Protein 5ORQ (pdb70)

Sequence (354 aa):
NSVTYNTLISGLGKAGRLEEALELFEEKEKGIVPDVVTYNTLISGLGKAGRLEEALELFEEKEKGIVPDVVTYTTLISGLGKAGRLEEALELFEEKEKGIVPNVVTYTTLISGLGKAGRLEEALELFEEKEKGIVPDVVTYTTLISGLGKAGRLEEALELFEEKEKGIVPDVVTYTTLISGLGKAGRLEEALELFEEKEKGIVPDVVTYNTLISGLGKAGRLEEALELFEEKEKGIVPDVVTYNTLISGLGKAGRLEEALELFEEKEKGIVPDVVTYTTLISGLGKAGRLEEALELFEEKEKGIVPNVVTYTTLISGLGKAGRLEEALELFEEKEKGIVPDVVTYTTLISGLGK

Radius of gyration: 23.01 Å; Cα contacts (8 Å, |Δi|>4): 438; chains: 1; bounding box: 57×59×46 Å

Nearest PDB structures (foldseek):
  8sxg-assembly1_C  TM=5.073E-01  e=3.065E-05  Pseudomonas aeruginosa
  8tau-assembly1_Y  TM=5.964E-01  e=3.243E-04  Homo sapiens
  8a61-assembly1_H  TM=4.899E-01  e=3.109E-04  Saccharomyces cerevisiae
  5khu-assembly1_F  TM=4.632E-01  e=5.933E-03  Homo sapiens
  6q6h-assembly1_P  TM=3.743E-01  e=1.437E-02  Homo sapiens

B-factor: mean 29.9, std 17.19, range [3.0, 141.44]

Secondary structure (DSSP, 8-state):
-HHHHHHHHHHHHHTT-HHHHHHHHH--TT-PPP-HHHHHHHHHHHHHTT-HHHHHHHHH--TTS----HHHHHHHHHHHHHTT-HHHHHHHHH--TT-PPP-HHHHHHHHHHHHHTT-HHHHHHHHH--TTSPPP-HHHHHHHHHHHHHTT-HHHHHHHHH--TTSPPP-HHHHHHHHHHHHHTT-HHHHHHHHH--TTSPPP-HHHHHHHHHHHHHTT-HHHHHHHHH--TTS----HHHHHHHHHHHHHTT-HHHHHHHHH--TTSPPP-HHHHHHHHHHHHHTT-HHHHHHHHH--TTSPPP-HHHHHHHHHHHHHTT-HHHHHHHHH--TT-PPP-HHHHHHHHHHHT-

Foldseek 3Di:
DQVVLQCVLLVCLVVLNLVVSVVSVVCVVVVRDHAQSNLLSNLLSCLVVLVLVVSVVSVVCVVVVHDHALSSLLSSLLSCLVVLNLVVSVVSVVCVVVVHDHALSSLLSSLLSCLVNLVLVVSVVSVVCVVVVHDHALSSLLSSLLSCLVVLNLVVSVVSVVCVVVVHDHALSSLLSSLLSCLVNVNNVVSVVSVVCVVVVHDHALSSLLSNLLSCLVNVNLVVSVVSVVPVVVVHDHALSSLLSNLLSCLVVLVLVVSVVSVVCVVVVHDHALSSLLSNLLSCLVNVNLVVSVVSVVCVVVVHDHALSSLLSNLLSCLVVLVLVVSVVSVVVVVVVHDHDVSSVVSNCVSVVD

Structure (mmCIF, N/CA/C/O backbone):
data_5ORQ
#
_entry.id   5ORQ
#
_cell.length_a   114.831
_cell.length_b   114.831
_cell.length_c   83.545
_cell.angle_alpha   90.000
_cell.angle_beta   90.000
_cell.angle_gamma   90.000
#
_symmetry.space_group_name_H-M   'P 41 21 2'
#
loop_
_entity.id
_entity.type
_entity.pdbx_description
1 polymer cPPR-Telo1
2 polymer "DNA (5'-D(P*TP*TP*AP*GP*GP*GP*TP*TP*AP*G)-3')"
3 water water
#
loop_
_atom_site.group_PDB
_atom_site.id
_atom_site.type_symbol
_atom_site.label_atom_id
_atom_site.label_alt_id
_atom_site.label_comp_id
_atom_site.label_asym_id
_atom_site.label_entity_id
_atom_site.label_seq_id
_atom_site.pdbx_PDB_ins_code
_atom_site.Cartn_x
_atom_site.Cartn_y
_atom_site.Cartn_z
_atom_site.occupancy
_atom_site.B_iso_or_equiv
_atom_site.auth_seq_id
_atom_site.auth_comp_id
_atom_site.auth_asym_id
_atom_site.auth_atom_id
_atom_site.pdbx_PDB_model_num
ATOM 1 N N . ASN A 1 1 ? 11.948 -3.990 44.385 1.00 73.13 4 ASN A N 1
ATOM 2 C CA . ASN A 1 1 ? 12.689 -2.781 44.039 1.00 72.19 4 ASN A CA 1
ATOM 3 C C . ASN A 1 1 ? 12.616 -2.412 42.549 1.00 73.40 4 ASN A C 1
ATOM 4 O O . ASN A 1 1 ? 12.634 -1.220 42.230 1.00 71.96 4 ASN A O 1
ATOM 9 N N . SER A 1 2 ? 12.548 -3.418 41.644 1.00 68.69 5 SER A N 1
ATOM 10 C CA . SER A 1 2 ? 12.474 -3.197 40.191 1.00 66.22 5 SER A CA 1
ATOM 11 C C . SER A 1 2 ? 11.280 -2.323 39.826 1.00 67.11 5 SER A C 1
ATOM 12 O O . SER A 1 2 ? 11.452 -1.330 39.122 1.00 64.89 5 SER A O 1
ATOM 15 N N . VAL A 1 3 ? 10.087 -2.664 40.359 1.00 63.12 6 VAL A N 1
ATOM 16 C CA . VAL A 1 3 ? 8.843 -1.927 40.113 1.00 61.15 6 VAL A CA 1
ATOM 17 C C . VAL A 1 3 ? 8.858 -0.534 40.742 1.00 61.49 6 VAL A C 1
ATOM 18 O O . VAL A 1 3 ? 8.438 0.411 40.070 1.00 59.79 6 VAL A O 1
ATOM 22 N N . THR A 1 4 ? 9.361 -0.390 41.995 1.00 56.20 7 THR A N 1
ATOM 23 C CA . THR A 1 4 ? 9.430 0.922 42.659 1.00 54.99 7 THR A CA 1
ATOM 24 C C . THR A 1 4 ? 10.338 1.898 41.881 1.00 52.56 7 THR A C 1
ATOM 25 O O . THR A 1 4 ? 9.897 3.006 41.578 1.00 50.17 7 THR A O 1
ATOM 29 N N . TYR A 1 5 ? 11.572 1.465 41.524 1.00 46.92 8 TYR A N 1
ATOM 30 C CA . TYR A 1 5 ? 12.560 2.244 40.757 1.00 44.38 8 TYR A CA 1
ATOM 31 C C . TYR A 1 5 ? 12.035 2.676 39.370 1.00 39.90 8 TYR A C 1
ATOM 32 O O . TYR A 1 5 ? 12.220 3.825 38.981 1.00 34.67 8 TYR A O 1
ATOM 41 N N . ASN A 1 6 ? 11.369 1.754 38.654 1.00 35.44 9 ASN A N 1
ATOM 42 C CA . ASN A 1 6 ? 10.789 1.998 37.338 1.00 33.16 9 ASN A CA 1
ATOM 43 C C . ASN A 1 6 ? 9.656 3.025 37.385 1.00 36.46 9 ASN A C 1
ATOM 44 O O . ASN A 1 6 ? 9.615 3.924 36.545 1.00 32.33 9 ASN A O 1
ATOM 49 N N . THR A 1 7 ? 8.772 2.926 38.402 1.00 36.52 10 THR A N 1
ATOM 50 C CA . THR A 1 7 ? 7.651 3.863 38.623 1.00 36.89 10 THR A CA 1
ATOM 51 C C . THR A 1 7 ? 8.202 5.273 38.907 1.00 38.24 10 THR A C 1
ATOM 52 O O . THR A 1 7 ? 7.626 6.252 38.434 1.00 35.85 10 THR A O 1
ATOM 56 N N . LEU A 1 8 ? 9.317 5.344 39.675 1.00 34.67 11 LEU A N 1
ATOM 57 C CA . LEU A 1 8 ? 10.017 6.563 40.085 1.00 35.16 11 LEU A CA 1
ATOM 58 C C . LEU A 1 8 ? 10.622 7.313 38.902 1.00 36.79 11 LEU A C 1
ATOM 59 O O . LEU A 1 8 ? 10.387 8.513 38.782 1.00 34.73 11 LEU A O 1
ATOM 64 N N . ILE A 1 9 ? 11.446 6.620 38.067 1.00 33.81 12 ILE A N 1
ATOM 65 C CA . ILE A 1 9 ? 12.081 7.189 36.868 1.00 32.76 12 ILE A CA 1
ATOM 66 C C . ILE A 1 9 ? 10.987 7.617 35.888 1.00 32.10 12 ILE A C 1
ATOM 67 O O . ILE A 1 9 ? 11.028 8.746 35.398 1.00 29.65 12 ILE A O 1
ATOM 72 N N . SER A 1 10 ? 9.974 6.743 35.662 1.00 30.36 13 SER A N 1
ATOM 73 C CA . SER A 1 10 ? 8.841 7.031 34.758 1.00 29.91 13 SER A CA 1
ATOM 74 C C . SER A 1 10 ? 8.033 8.220 35.269 1.00 34.34 13 SER A C 1
ATOM 75 O O . SER A 1 10 ? 7.521 8.995 34.468 1.00 33.22 13 SER A O 1
ATOM 78 N N . GLY A 1 11 ? 7.979 8.369 36.593 1.00 33.31 14 GLY A N 1
ATOM 79 C CA . GLY A 1 11 ? 7.322 9.473 37.279 1.00 33.45 14 GLY A CA 1
ATOM 80 C C . GLY A 1 11 ? 8.092 10.770 37.129 1.00 36.30 14 GLY A C 1
ATOM 81 O O . GLY A 1 11 ? 7.499 11.785 36.754 1.00 37.30 14 GLY A O 1
ATOM 82 N N . LEU A 1 12 ? 9.414 10.752 37.429 1.00 30.26 15 LEU A N 1
ATOM 83 C CA . LEU A 1 12 ? 10.328 11.896 37.287 1.00 29.53 15 LEU A CA 1
ATOM 84 C C . LEU A 1 12 ? 10.388 12.371 35.818 1.00 32.34 15 LEU A C 1
ATOM 85 O O . LEU A 1 12 ? 10.350 13.579 35.567 1.00 30.53 15 LEU A O 1
ATOM 90 N N . GLY A 1 13 ? 10.469 11.414 34.878 1.00 28.35 16 GLY A N 1
ATOM 91 C CA . GLY A 1 13 ? 10.475 11.693 33.440 1.00 27.15 16 GLY A CA 1
ATOM 92 C C . GLY A 1 13 ? 9.215 12.434 33.041 1.00 32.69 16 GLY A C 1
ATOM 93 O O . GLY A 1 13 ? 9.285 13.482 32.391 1.00 29.95 16 GLY A O 1
ATOM 94 N N . LYS A 1 14 ? 8.056 11.933 33.524 1.00 33.39 17 LYS A N 1
ATOM 95 C CA . LYS A 1 14 ? 6.733 12.537 33.313 1.00 34.65 17 LYS A CA 1
ATOM 96 C C . LYS A 1 14 ? 6.689 13.955 33.896 1.00 42.43 17 LYS A C 1
ATOM 97 O O . LYS A 1 14 ? 6.071 14.833 33.301 1.00 43.10 17 LYS A O 1
ATOM 103 N N . ALA A 1 15 ? 7.371 14.181 35.032 1.00 41.47 18 ALA A N 1
ATOM 104 C CA . ALA A 1 15 ? 7.451 15.481 35.706 1.00 42.66 18 ALA A CA 1
ATOM 105 C C . ALA A 1 15 ? 8.495 16.432 35.067 1.00 46.33 18 ALA A C 1
ATOM 106 O O . ALA A 1 15 ? 8.656 17.566 35.525 1.00 47.20 18 ALA A O 1
ATOM 108 N N . GLY A 1 16 ? 9.184 15.960 34.027 1.00 41.29 19 GLY A N 1
ATOM 109 C CA . GLY A 1 16 ? 10.186 16.730 33.293 1.00 40.11 19 GLY A CA 1
ATOM 110 C C . GLY A 1 16 ? 11.557 16.819 33.933 1.00 44.22 19 GLY A C 1
ATOM 111 O O . GLY A 1 16 ? 12.373 17.647 33.520 1.00 44.82 19 GLY A O 1
ATOM 112 N N . ARG A 1 17 ? 11.833 15.967 34.935 1.00 39.78 20 ARG A N 1
ATOM 113 C CA . ARG A 1 17 ? 13.123 15.960 35.620 1.00 40.24 20 ARG A CA 1
ATOM 114 C C . ARG A 1 17 ? 14.047 14.909 35.005 1.00 41.93 20 ARG A C 1
ATOM 115 O O . ARG A 1 17 ? 14.385 13.912 35.649 1.00 41.76 20 ARG A O 1
ATOM 123 N N . LEU A 1 18 ? 14.433 15.136 33.731 1.00 36.38 21 LEU A N 1
ATOM 124 C CA . LEU A 1 18 ? 15.267 14.226 32.944 1.00 34.62 21 LEU A CA 1
ATOM 125 C C . LEU A 1 18 ? 16.590 13.848 33.622 1.00 39.07 21 LEU A C 1
ATOM 126 O O . LEU A 1 18 ? 16.881 12.655 33.722 1.00 38.26 21 LEU A O 1
ATOM 131 N N . GLU A 1 19 ? 17.386 14.841 34.070 1.00 37.88 22 GLU A N 1
ATOM 132 C CA . GLU A 1 19 ? 18.677 14.574 34.737 1.00 38.98 22 GLU A CA 1
ATOM 133 C C . GLU A 1 19 ? 18.547 13.737 36.006 1.00 40.96 22 GLU A C 1
ATOM 134 O O . GLU A 1 19 ? 19.362 12.839 36.229 1.00 40.99 22 GLU A O 1
ATOM 140 N N . GLU A 1 20 ? 17.504 13.999 36.803 1.00 36.96 23 GLU A N 1
ATOM 141 C CA . GLU A 1 20 ? 17.208 13.259 38.039 1.00 38.18 23 GLU A CA 1
ATOM 142 C C . GLU A 1 20 ? 16.765 11.836 37.686 1.00 39.03 23 GLU A C 1
ATOM 143 O O . GLU A 1 20 ? 17.170 10.890 38.358 1.00 38.13 23 GLU A O 1
ATOM 149 N N . ALA A 1 21 ? 15.962 11.688 36.593 1.00 33.51 24 ALA A N 1
ATOM 150 C CA . ALA A 1 21 ? 15.503 10.385 36.102 1.00 31.59 24 ALA A CA 1
ATOM 151 C C . ALA A 1 21 ? 16.706 9.563 35.630 1.00 34.51 24 ALA A C 1
ATOM 152 O O . ALA A 1 21 ? 16.835 8.405 36.024 1.00 33.78 24 ALA A O 1
ATOM 154 N N . LEU A 1 22 ? 17.620 10.193 34.853 1.00 31.32 25 LEU A N 1
ATOM 155 C CA . LEU A 1 22 ? 18.854 9.593 34.328 1.00 32.81 25 LEU A CA 1
ATOM 156 C C . LEU A 1 22 ? 19.739 9.102 35.488 1.00 41.93 25 LEU A C 1
ATOM 157 O O . LEU A 1 22 ? 20.305 8.003 35.414 1.00 42.37 25 LEU A O 1
ATOM 162 N N . GLU A 1 23 ? 19.807 9.903 36.581 1.00 41.13 26 GLU A N 1
ATOM 163 C CA . GLU A 1 23 ? 20.579 9.593 37.787 1.00 43.61 26 GLU A CA 1
ATOM 164 C C . GLU A 1 23 ? 20.075 8.307 38.442 1.00 47.40 26 GLU A C 1
ATOM 165 O O . GLU A 1 23 ? 20.870 7.387 38.631 1.00 47.75 26 GLU A O 1
ATOM 171 N N . LEU A 1 24 ? 18.749 8.213 38.720 1.00 43.52 27 LEU A N 1
ATOM 172 C CA . LEU A 1 24 ? 18.148 7.013 39.316 1.00 44.45 27 LEU A CA 1
ATOM 173 C C . LEU A 1 24 ? 18.257 5.795 38.405 1.00 46.36 27 LEU A C 1
ATOM 174 O O . LEU A 1 24 ? 18.369 4.669 38.902 1.00 46.75 27 LEU A O 1
ATOM 179 N N . PHE A 1 25 ? 18.247 6.029 37.072 1.00 39.95 28 PHE A N 1
ATOM 180 C CA . PHE A 1 25 ? 18.416 4.998 36.048 1.00 38.56 28 PHE A CA 1
ATOM 181 C C . PHE A 1 25 ? 19.831 4.395 36.144 1.00 45.03 28 PHE A C 1
ATOM 182 O O . PHE A 1 25 ? 19.979 3.170 36.151 1.00 44.20 28 PHE A O 1
ATOM 190 N N . GLU A 1 26 ? 20.861 5.260 36.244 1.00 44.38 29 GLU A N 1
ATOM 191 C CA . GLU A 1 26 ? 22.254 4.829 36.408 1.00 46.56 29 GLU A CA 1
ATOM 192 C C . GLU A 1 26 ? 22.418 4.082 37.754 1.00 50.71 29 GLU A C 1
ATOM 193 O O . GLU A 1 26 ? 23.004 3.003 37.778 1.00 51.42 29 GLU A O 1
ATOM 199 N N . GLU A 1 27 ? 21.813 4.629 38.833 1.00 46.45 30 GLU A N 1
ATOM 200 C CA . GLU A 1 27 ? 21.779 4.089 40.198 1.00 47.78 30 GLU A CA 1
ATOM 201 C C . GLU A 1 27 ? 21.141 2.683 40.217 1.00 49.51 30 GLU A C 1
ATOM 202 O O . GLU A 1 27 ? 21.645 1.801 40.911 1.00 49.38 30 GLU A O 1
ATOM 216 N N . LYS A 1 29 ? 20.975 0.594 37.581 1.00 42.44 32 LYS A N 1
ATOM 217 C CA . LYS A 1 29 ? 21.896 -0.236 36.799 1.00 42.98 32 LYS A CA 1
ATOM 218 C C . LYS A 1 29 ? 23.180 -0.536 37.603 1.00 52.57 32 LYS A C 1
ATOM 219 O O . LYS A 1 29 ? 23.796 -1.576 37.360 1.00 53.31 32 LYS A O 1
ATOM 225 N N . GLU A 1 30 ? 23.581 0.360 38.553 1.00 52.54 33 GLU A N 1
ATOM 226 C CA . GLU A 1 30 ? 24.759 0.124 39.422 1.00 55.85 33 GLU A CA 1
ATOM 227 C C . GLU A 1 30 ? 24.435 -1.040 40.364 1.00 63.09 33 GLU A C 1
ATOM 228 O O . GLU A 1 30 ? 25.282 -1.906 40.583 1.00 65.78 33 GLU A O 1
ATOM 234 N N . LYS A 1 31 ? 23.189 -1.061 40.896 1.00 59.08 34 LYS A N 1
ATOM 235 C CA . LYS A 1 31 ? 22.678 -2.068 41.834 1.00 60.49 34 LYS A CA 1
ATOM 236 C C . LYS A 1 31 ? 22.204 -3.364 41.154 1.00 63.91 34 LYS A C 1
ATOM 237 O O . LYS A 1 31 ? 21.624 -4.229 41.813 1.00 63.79 34 LYS A O 1
ATOM 243 N N . GLY A 1 32 ? 22.457 -3.474 39.848 1.00 60.28 35 GLY A N 1
ATOM 244 C CA . GLY A 1 32 ? 22.124 -4.633 39.025 1.00 59.68 35 GLY A CA 1
ATOM 245 C C . GLY A 1 32 ? 20.654 -4.922 38.781 1.00 62.66 35 GLY A C 1
ATOM 246 O O . GLY A 1 32 ? 20.325 -6.028 38.339 1.00 62.31 35 GLY A O 1
ATOM 247 N N . ILE A 1 33 ? 19.754 -3.950 39.050 1.00 57.94 36 ILE A N 1
ATOM 248 C CA . ILE A 1 33 ? 18.327 -4.175 38.820 1.00 56.16 36 ILE A CA 1
ATOM 249 C C . ILE A 1 33 ? 17.973 -3.717 37.386 1.00 53.68 36 ILE A C 1
ATOM 250 O O . ILE A 1 33 ? 18.466 -2.687 36.916 1.00 51.38 36 ILE A O 1
ATOM 255 N N . VAL A 1 34 ? 17.194 -4.551 36.675 1.00 47.57 37 VAL A N 1
ATOM 256 C CA . VAL A 1 34 ? 16.876 -4.368 35.264 1.00 44.98 37 VAL A CA 1
ATOM 257 C C . VAL A 1 34 ? 15.730 -3.329 35.001 1.00 42.71 37 VAL A C 1
ATOM 258 O O . VAL A 1 34 ? 14.608 -3.472 35.509 1.00 41.36 37 VAL A O 1
ATOM 262 N N . PRO A 1 35 ? 16.027 -2.287 34.180 1.00 35.35 38 PRO A N 1
ATOM 263 C CA . PRO A 1 35 ? 14.983 -1.308 33.819 1.00 32.48 38 PRO A CA 1
ATOM 264 C C . PRO A 1 35 ? 13.975 -1.923 32.849 1.00 32.79 38 PRO A C 1
ATOM 265 O O . PRO A 1 35 ? 14.345 -2.815 32.081 1.00 32.54 38 PRO A O 1
ATOM 269 N N . ASP A 1 36 ? 12.703 -1.479 32.895 1.00 25.86 39 ASP A N 1
ATOM 270 C CA . ASP A 1 36 ? 11.689 -2.010 31.978 1.00 23.98 39 ASP A CA 1
ATOM 271 C C . ASP A 1 36 ? 11.564 -1.134 30.707 1.00 23.31 39 ASP A C 1
ATOM 272 O O . ASP A 1 36 ? 12.231 -0.105 30.614 1.00 21.64 39 ASP A O 1
ATOM 277 N N . VAL A 1 37 ? 10.759 -1.559 29.721 1.00 19.47 40 VAL A N 1
ATOM 278 C CA . VAL A 1 37 ? 10.592 -0.848 28.439 1.00 18.46 40 VAL A CA 1
ATOM 279 C C . VAL A 1 37 ? 9.995 0.567 28.630 1.00 16.85 40 VAL A C 1
ATOM 280 O O . VAL A 1 37 ? 10.425 1.497 27.946 1.00 14.71 40 VAL A O 1
ATOM 284 N N . VAL A 1 38 ? 9.053 0.730 29.577 1.00 13.40 41 VAL A N 1
ATOM 285 C CA . VAL A 1 38 ? 8.417 2.017 29.879 1.00 13.01 41 VAL A CA 1
ATOM 286 C C . VAL A 1 38 ? 9.517 2.988 30.343 1.00 15.13 41 VAL A C 1
ATOM 287 O O . VAL A 1 38 ? 9.578 4.095 29.826 1.00 14.09 41 VAL A O 1
ATOM 291 N N . THR A 1 39 ? 10.423 2.535 31.237 1.00 14.49 42 THR A N 1
ATOM 292 C CA . THR A 1 39 ? 11.578 3.335 31.699 1.00 15.35 42 THR A CA 1
ATOM 293 C C . THR A 1 39 ? 12.453 3.755 30.501 1.00 15.89 42 THR A C 1
ATOM 294 O O . THR A 1 39 ? 12.735 4.942 30.347 1.00 14.71 42 THR A O 1
ATOM 298 N N . TYR A 1 40 ? 12.895 2.782 29.673 1.00 14.05 43 TYR A N 1
ATOM 299 C CA . TYR A 1 40 ? 13.700 3.080 28.476 1.00 13.95 43 TYR A CA 1
ATOM 300 C C . TYR A 1 40 ? 12.980 4.058 27.532 1.00 14.58 43 TYR A C 1
ATOM 301 O O . TYR A 1 40 ? 13.584 5.047 27.128 1.00 13.15 43 TYR A O 1
ATOM 310 N N . ASN A 1 41 ? 11.671 3.837 27.259 1.00 11.48 44 ASN A N 1
ATOM 311 C CA . ASN A 1 41 ? 10.906 4.724 26.370 1.00 10.59 44 ASN A CA 1
ATOM 312 C C . ASN A 1 41 ? 10.810 6.143 26.925 1.00 12.80 44 ASN A C 1
ATOM 313 O O . ASN A 1 41 ? 10.892 7.088 26.150 1.00 11.58 44 ASN A O 1
ATOM 318 N N . THR A 1 42 ? 10.623 6.275 28.254 1.00 11.62 45 THR A N 1
ATOM 319 C CA . THR A 1 42 ? 10.497 7.572 28.925 1.00 11.51 45 THR A CA 1
ATOM 320 C C . THR A 1 42 ? 11.803 8.370 28.776 1.00 12.74 45 THR A C 1
ATOM 321 O O . THR A 1 42 ? 11.760 9.541 28.419 1.00 11.38 45 THR A O 1
ATOM 325 N N . LEU A 1 43 ? 12.941 7.719 29.023 1.00 12.45 46 LEU A N 1
ATOM 326 C CA . LEU A 1 43 ? 14.270 8.325 28.934 1.00 13.32 46 LEU A CA 1
ATOM 327 C C . LEU A 1 43 ? 14.628 8.666 27.505 1.00 15.32 46 LEU A C 1
ATOM 328 O O . LEU A 1 43 ? 15.131 9.760 27.243 1.00 14.85 46 LEU A O 1
ATOM 333 N N . ILE A 1 44 ? 14.340 7.742 26.577 1.00 13.37 47 ILE A N 1
ATOM 334 C CA . ILE A 1 44 ? 14.565 7.969 25.146 1.00 12.93 47 ILE A CA 1
ATOM 335 C C . ILE A 1 44 ? 13.774 9.188 24.667 1.00 14.98 47 ILE A C 1
ATOM 336 O O . ILE A 1 44 ? 14.338 10.038 23.960 1.00 15.69 47 ILE A O 1
ATOM 341 N N . SER A 1 45 ? 12.504 9.320 25.111 1.00 11.21 48 SER A N 1
ATOM 342 C CA . SER A 1 45 ? 11.696 10.486 24.753 1.00 10.62 48 SER A CA 1
ATOM 343 C C . SER A 1 45 ? 12.301 11.777 25.322 1.00 15.91 48 SER A C 1
ATOM 344 O O . SER A 1 45 ? 12.453 12.743 24.582 1.00 13.64 48 SER A O 1
ATOM 347 N N . GLY A 1 46 ? 12.629 11.776 26.622 1.00 15.73 49 GLY A N 1
ATOM 348 C CA . GLY A 1 46 ? 13.222 12.925 27.297 1.00 16.54 49 GLY A CA 1
ATOM 349 C C . GLY A 1 46 ? 14.483 13.414 26.614 1.00 21.65 49 GLY A C 1
ATOM 350 O O . GLY A 1 46 ? 14.601 14.601 26.321 1.00 21.29 49 GLY A O 1
ATOM 351 N N . LEU A 1 47 ? 15.403 12.489 26.295 1.00 20.12 50 LEU A N 1
ATOM 352 C CA . LEU A 1 47 ? 16.649 12.770 25.579 1.00 21.23 50 LEU A CA 1
ATOM 353 C C . LEU A 1 47 ? 16.399 13.355 24.183 1.00 28.74 50 LEU A C 1
ATOM 354 O O . LEU A 1 47 ? 17.025 14.347 23.830 1.00 29.63 50 LEU A O 1
ATOM 359 N N . GLY A 1 48 ? 15.477 12.755 23.427 1.00 26.38 51 GLY A N 1
ATOM 360 C CA . GLY A 1 48 ? 15.080 13.218 22.099 1.00 26.76 51 GLY A CA 1
ATOM 361 C C . GLY A 1 48 ? 14.540 14.634 22.126 1.00 33.59 51 GLY A C 1
ATOM 362 O O . GLY A 1 48 ? 14.962 15.475 21.326 1.00 35.00 51 GLY A O 1
ATOM 363 N N . LYS A 1 49 ? 13.632 14.915 23.079 1.00 30.08 52 LYS A N 1
ATOM 364 C CA . LYS A 1 49 ? 13.010 16.232 23.271 1.00 30.85 52 LYS A CA 1
ATOM 365 C C . LYS A 1 49 ? 14.016 17.304 23.732 1.00 39.87 52 LYS A C 1
ATOM 366 O O . LYS A 1 49 ? 13.765 18.496 23.538 1.00 40.71 52 LYS A O 1
ATOM 372 N N . ALA A 1 50 ? 15.138 16.874 24.350 1.00 37.84 53 ALA A N 1
ATOM 373 C CA . ALA A 1 50 ? 16.224 17.740 24.815 1.00 39.16 53 ALA A CA 1
ATOM 374 C C . ALA A 1 50 ? 17.292 17.935 23.707 1.00 45.85 53 ALA A C 1
ATOM 375 O O . ALA A 1 50 ? 18.279 18.645 23.913 1.00 47.94 53 ALA A O 1
ATOM 377 N N . GLY A 1 51 ? 17.071 17.300 22.556 1.00 41.93 54 GLY A N 1
ATOM 378 C CA . GLY A 1 51 ? 17.963 17.336 21.400 1.00 41.73 54 GLY A CA 1
ATOM 379 C C . GLY A 1 51 ? 19.100 16.332 21.469 1.00 43.71 54 GLY A C 1
ATOM 380 O O . GLY A 1 51 ? 19.841 16.160 20.490 1.00 42.96 54 GLY A O 1
ATOM 381 N N . ARG A 1 52 ? 19.223 15.640 22.625 1.00 37.11 55 ARG A N 1
ATOM 382 C CA . ARG A 1 52 ? 20.260 14.643 22.911 1.00 36.24 55 ARG A CA 1
ATOM 383 C C . ARG A 1 52 ? 19.927 13.311 22.238 1.00 36.01 55 ARG A C 1
ATOM 384 O O . ARG A 1 52 ? 19.714 12.297 22.905 1.00 35.00 55 ARG A O 1
ATOM 392 N N . LEU A 1 53 ? 19.894 13.334 20.898 1.00 30.41 56 LEU A N 1
ATOM 393 C CA . LEU A 1 53 ? 19.538 12.215 20.040 1.00 28.75 56 LEU A CA 1
ATOM 394 C C . LEU A 1 53 ? 20.586 11.121 20.018 1.00 31.50 56 LEU A C 1
ATOM 395 O O . LEU A 1 53 ? 20.220 9.947 19.956 1.00 30.21 56 LEU A O 1
ATOM 400 N N . GLU A 1 54 ? 21.891 11.477 20.082 1.00 28.06 57 GLU A N 1
ATOM 401 C CA . GLU A 1 54 ? 22.927 10.441 20.096 1.00 28.34 57 GLU A CA 1
ATOM 402 C C . GLU A 1 54 ? 22.841 9.598 21.375 1.00 26.92 57 GLU A C 1
ATOM 403 O O . GLU A 1 54 ? 22.983 8.386 21.309 1.00 25.95 57 GLU A O 1
ATOM 409 N N . GLU A 1 55 ? 22.515 10.239 22.509 1.00 23.35 58 GLU A N 1
ATOM 410 C CA . GLU A 1 55 ? 22.304 9.576 23.800 1.00 24.38 58 GLU A CA 1
ATOM 411 C C . GLU A 1 55 ? 21.036 8.688 23.744 1.00 26.18 58 GLU A C 1
ATOM 412 O O . GLU A 1 55 ? 21.076 7.552 24.220 1.00 25.83 58 GLU A O 1
ATOM 418 N N . ALA A 1 56 ? 19.951 9.183 23.093 1.00 21.03 59 ALA A N 1
ATOM 419 C CA . ALA A 1 56 ? 18.697 8.432 22.888 1.00 20.10 59 ALA A CA 1
ATOM 420 C C . ALA A 1 56 ? 18.978 7.143 22.115 1.00 24.47 59 ALA A C 1
ATOM 421 O O . ALA A 1 56 ? 18.588 6.065 22.570 1.00 23.72 59 ALA A O 1
ATOM 423 N N . LEU A 1 57 ? 19.725 7.249 20.989 1.00 22.34 60 LEU A N 1
ATOM 424 C CA . LEU A 1 57 ? 20.132 6.130 20.139 1.00 23.04 60 LEU A CA 1
ATOM 425 C C . LEU A 1 57 ? 21.065 5.162 20.886 1.00 28.28 60 LEU A C 1
ATOM 426 O O . LEU A 1 57 ? 21.014 3.965 20.623 1.00 28.97 60 LEU A O 1
ATOM 431 N N . GLU A 1 58 ? 21.890 5.674 21.826 1.00 25.27 61 GLU A N 1
ATOM 432 C CA . GLU A 1 58 ? 22.778 4.844 22.656 1.00 26.69 61 GLU A CA 1
ATOM 433 C C . GLU A 1 58 ? 21.924 3.977 23.600 1.00 28.28 61 GLU A C 1
ATOM 434 O O . GLU A 1 58 ? 22.153 2.769 23.681 1.00 27.99 61 GLU A O 1
ATOM 440 N N . LEU A 1 59 ? 20.897 4.583 24.251 1.00 22.23 62 LEU A N 1
ATOM 441 C CA . LEU A 1 59 ? 19.954 3.849 25.115 1.00 22.44 62 LEU A CA 1
ATOM 442 C C . LEU A 1 59 ? 19.165 2.798 24.327 1.00 24.75 62 LEU A C 1
ATOM 443 O O . LEU A 1 59 ? 18.897 1.723 24.857 1.00 23.81 62 LEU A O 1
ATOM 448 N N . PHE A 1 60 ? 18.790 3.118 23.066 1.00 19.94 63 PHE A N 1
ATOM 449 C CA . PHE A 1 60 ? 18.075 2.199 22.171 1.00 18.65 63 PHE A CA 1
ATOM 450 C C . PHE A 1 60 ? 18.965 0.985 21.923 1.00 25.35 63 PHE A C 1
ATOM 451 O O . PHE A 1 60 ? 18.492 -0.144 22.003 1.00 25.31 63 PHE A O 1
ATOM 459 N N . GLU A 1 61 ? 20.267 1.219 21.674 1.00 23.32 64 GLU A N 1
ATOM 460 C CA . GLU A 1 61 ? 21.222 0.124 21.487 1.00 25.33 64 GLU A CA 1
ATOM 461 C C . GLU A 1 61 ? 21.362 -0.703 22.783 1.00 29.70 64 GLU A C 1
ATOM 462 O O . GLU A 1 61 ? 21.298 -1.936 22.730 1.00 30.36 64 GLU A O 1
ATOM 468 N N . GLU A 1 62 ? 21.488 -0.011 23.937 1.00 24.92 65 GLU A N 1
ATOM 469 C CA . GLU A 1 62 ? 21.625 -0.606 25.270 1.00 25.88 65 GLU A CA 1
ATOM 470 C C . GLU A 1 62 ? 20.462 -1.561 25.627 1.00 27.69 65 GLU A C 1
ATOM 471 O O . GLU A 1 62 ? 20.708 -2.675 26.089 1.00 27.14 65 GLU A O 1
ATOM 485 N N . LYS A 1 64 ? 18.453 -3.158 23.548 1.00 24.43 67 LYS A N 1
ATOM 486 C CA . LYS A 1 64 ? 18.510 -4.304 22.627 1.00 26.35 67 LYS A CA 1
ATOM 487 C C . LYS A 1 64 ? 19.552 -5.319 23.149 1.00 33.68 67 LYS A C 1
ATOM 488 O O . LYS A 1 64 ? 19.265 -6.519 23.216 1.00 33.12 67 LYS A O 1
ATOM 494 N N . GLU A 1 65 ? 20.722 -4.806 23.584 1.00 32.36 68 GLU A N 1
ATOM 495 C CA . GLU A 1 65 ? 21.832 -5.599 24.135 1.00 34.42 68 GLU A CA 1
ATOM 496 C C . GLU A 1 65 ? 21.412 -6.317 25.420 1.00 39.95 68 GLU A C 1
ATOM 497 O O . GLU A 1 65 ? 21.770 -7.480 25.602 1.00 41.56 68 GLU A O 1
ATOM 503 N N . LYS A 1 66 ? 20.606 -5.640 26.278 1.00 35.13 69 LYS A N 1
ATOM 504 C CA . LYS A 1 66 ? 20.115 -6.170 27.556 1.00 34.91 69 LYS A CA 1
ATOM 505 C C . LYS A 1 66 ? 18.898 -7.098 27.420 1.00 37.94 69 LYS A C 1
ATOM 506 O O . LYS A 1 66 ? 18.382 -7.585 28.428 1.00 38.65 69 LYS A O 1
ATOM 512 N N . GLY A 1 67 ? 18.472 -7.359 26.188 1.00 33.45 70 GLY A N 1
ATOM 513 C CA . GLY A 1 67 ? 17.336 -8.231 25.912 1.00 32.43 70 GLY A CA 1
ATOM 514 C C . GLY A 1 67 ? 15.965 -7.612 26.120 1.00 33.78 70 GLY A C 1
ATOM 515 O O . GLY A 1 67 ? 14.975 -8.341 26.136 1.00 33.15 70 GLY A O 1
ATOM 516 N N . ILE A 1 68 ? 15.891 -6.268 26.281 1.00 28.77 71 ILE A N 1
ATOM 517 C CA . ILE A 1 68 ? 14.630 -5.514 26.428 1.00 26.95 71 ILE A CA 1
ATOM 518 C C . ILE A 1 68 ? 14.184 -5.159 24.995 1.00 26.62 71 ILE A C 1
ATOM 519 O O . ILE A 1 68 ? 14.884 -4.435 24.291 1.00 27.33 71 ILE A O 1
ATOM 524 N N . VAL A 1 69 ? 13.063 -5.733 24.551 1.00 18.32 72 VAL A N 1
ATOM 525 C CA . VAL A 1 69 ? 12.583 -5.610 23.185 1.00 16.17 72 VAL A CA 1
ATOM 526 C C . VAL A 1 69 ? 11.852 -4.268 22.920 1.00 18.40 72 VAL A C 1
ATOM 527 O O . VAL A 1 69 ? 10.799 -4.027 23.507 1.00 15.74 72 VAL A O 1
ATOM 531 N N . PRO A 1 70 ? 12.383 -3.426 22.001 1.00 16.63 73 PRO A N 1
ATOM 532 C CA . PRO A 1 70 ? 11.671 -2.187 21.629 1.00 14.68 73 PRO A CA 1
ATOM 533 C C . PRO A 1 70 ? 10.270 -2.478 21.098 1.00 16.18 73 PRO A C 1
ATOM 534 O O . PRO A 1 70 ? 10.011 -3.524 20.466 1.00 14.88 73 PRO A O 1
ATOM 538 N N . ASP A 1 71 ? 9.351 -1.571 21.399 1.00 10.88 74 ASP A N 1
ATOM 539 C CA . ASP A 1 71 ? 7.971 -1.715 20.939 1.00 9.21 74 ASP A CA 1
ATOM 540 C C . ASP A 1 71 ? 7.606 -0.550 20.023 1.00 9.68 74 ASP A C 1
ATOM 541 O O . ASP A 1 71 ? 8.473 0.263 19.712 1.00 8.76 74 ASP A O 1
ATOM 546 N N . VAL A 1 72 ? 6.328 -0.456 19.603 1.00 7.18 75 VAL A N 1
ATOM 547 C CA . VAL A 1 72 ? 5.845 0.619 18.719 1.00 6.17 75 VAL A CA 1
ATOM 548 C C . VAL A 1 72 ? 6.186 2.000 19.322 1.00 6.31 75 VAL A C 1
ATOM 549 O O . VAL A 1 72 ? 6.584 2.896 18.590 1.00 5.79 75 VAL A O 1
ATOM 553 N N . VAL A 1 73 ? 6.079 2.143 20.654 1.00 5.01 76 VAL A N 1
ATOM 554 C CA . VAL A 1 73 ? 6.381 3.398 21.353 1.00 5.06 76 VAL A CA 1
ATOM 555 C C . VAL A 1 73 ? 7.862 3.744 21.228 1.00 7.33 76 VAL A C 1
ATOM 556 O O . VAL A 1 73 ? 8.186 4.893 20.897 1.00 7.08 76 VAL A O 1
ATOM 560 N N . THR A 1 74 ? 8.761 2.768 21.466 1.00 5.22 77 THR A N 1
ATOM 561 C CA . THR A 1 74 ? 10.197 3.007 21.305 1.00 5.14 77 THR A CA 1
ATOM 562 C C . THR A 1 74 ? 10.535 3.530 19.914 1.00 7.08 77 THR A C 1
ATOM 563 O O . THR A 1 74 ? 11.210 4.552 19.791 1.00 6.74 77 THR A O 1
ATOM 567 N N . TYR A 1 75 ? 10.091 2.817 18.866 1.00 6.05 78 TYR A N 1
ATOM 568 C CA . TYR A 1 75 ? 10.397 3.227 17.493 1.00 6.27 78 TYR A CA 1
ATOM 569 C C . TYR A 1 75 ? 9.786 4.543 17.116 1.00 6.82 78 TYR A C 1
ATOM 570 O O . TYR A 1 75 ? 10.469 5.362 16.507 1.00 6.60 78 TYR A O 1
ATOM 579 N N . THR A 1 76 ? 8.521 4.774 17.507 1.00 4.73 79 THR A N 1
ATOM 580 C CA . THR A 1 76 ? 7.838 6.032 17.167 1.00 4.69 79 THR A CA 1
ATOM 581 C C . THR A 1 76 ? 8.560 7.227 17.802 1.00 5.65 79 THR A C 1
ATOM 582 O O . THR A 1 76 ? 8.716 8.274 17.176 1.00 4.18 79 THR A O 1
ATOM 586 N N . THR A 1 77 ? 9.009 7.064 19.046 1.00 4.85 80 THR A N 1
ATOM 587 C CA . THR A 1 77 ? 9.724 8.156 19.739 1.00 4.66 80 THR A CA 1
ATOM 588 C C . THR A 1 77 ? 11.021 8.531 19.013 1.00 5.78 80 THR A C 1
ATOM 589 O O . THR A 1 77 ? 11.316 9.721 18.833 1.00 5.59 80 THR A O 1
ATOM 593 N N . LEU A 1 78 ? 11.801 7.516 18.633 1.00 5.21 81 LEU A N 1
ATOM 594 C CA . LEU A 1 78 ? 13.066 7.741 17.918 1.00 6.41 81 LEU A CA 1
ATOM 595 C C . LEU A 1 78 ? 12.841 8.315 16.519 1.00 8.88 81 LEU A C 1
ATOM 596 O O . LEU A 1 78 ? 13.575 9.201 16.100 1.00 8.50 81 LEU A O 1
ATOM 601 N N . ILE A 1 79 ? 11.812 7.818 15.809 1.00 6.50 82 ILE A N 1
ATOM 602 C CA . ILE A 1 79 ? 11.457 8.308 14.482 1.00 5.64 82 ILE A CA 1
ATOM 603 C C . ILE A 1 79 ? 11.086 9.789 14.595 1.00 7.92 82 ILE A C 1
ATOM 604 O O . ILE A 1 79 ? 11.521 10.588 13.758 1.00 7.86 82 ILE A O 1
ATOM 609 N N . SER A 1 80 ? 10.351 10.161 15.665 1.00 5.53 83 SER A N 1
ATOM 610 C CA . SER A 1 80 ? 9.996 11.554 15.942 1.00 5.85 83 SER A CA 1
ATOM 611 C C . SER A 1 80 ? 11.251 12.438 16.138 1.00 10.27 83 SER A C 1
ATOM 612 O O . SER A 1 80 ? 11.349 13.484 15.494 1.00 9.43 83 SER A O 1
ATOM 615 N N . GLY A 1 81 ? 12.152 12.022 17.037 1.00 9.71 84 GLY A N 1
ATOM 616 C CA . GLY A 1 81 ? 13.399 12.731 17.335 1.00 10.35 84 GLY A CA 1
ATOM 617 C C . GLY A 1 81 ? 14.295 12.885 16.108 1.00 14.77 84 GLY A C 1
ATOM 618 O O . GLY A 1 81 ? 14.784 13.982 15.827 1.00 14.69 84 GLY A O 1
ATOM 619 N N . LEU A 1 82 ? 14.496 11.800 15.354 1.00 12.31 85 LEU A N 1
ATOM 620 C CA . LEU A 1 82 ? 15.289 11.842 14.108 1.00 12.29 85 LEU A CA 1
ATOM 621 C C . LEU A 1 82 ? 14.672 12.791 13.063 1.00 16.85 85 LEU A C 1
ATOM 622 O O . LEU A 1 82 ? 15.384 13.605 12.471 1.00 15.98 85 LEU A O 1
ATOM 627 N N . GLY A 1 83 ? 13.356 12.718 12.899 1.00 14.36 86 GLY A N 1
ATOM 628 C CA . GLY A 1 83 ? 12.630 13.577 11.972 1.00 15.65 86 GLY A CA 1
ATOM 629 C C . GLY A 1 83 ? 12.742 15.058 12.295 1.00 19.97 86 GLY A C 1
ATOM 630 O O . GLY A 1 83 ? 12.938 15.879 11.396 1.00 17.42 86 GLY A O 1
ATOM 631 N N . LYS A 1 84 ? 12.657 15.404 13.591 1.00 17.22 87 LYS A N 1
ATOM 632 C CA . LYS A 1 84 ? 12.749 16.786 14.076 1.00 17.93 87 LYS A CA 1
ATOM 633 C C . LYS A 1 84 ? 14.138 17.375 13.881 1.00 22.38 87 LYS A C 1
ATOM 634 O O . LYS A 1 84 ? 14.274 18.595 13.796 1.00 24.56 87 LYS A O 1
ATOM 640 N N . ALA A 1 85 ? 15.154 16.515 13.833 1.00 17.63 88 ALA A N 1
ATOM 641 C CA . ALA A 1 85 ? 16.547 16.868 13.622 1.00 19.58 88 ALA A CA 1
ATOM 642 C C . ALA A 1 85 ? 16.940 16.820 12.112 1.00 26.61 88 ALA A C 1
ATOM 643 O O . ALA A 1 85 ? 18.126 16.817 11.797 1.00 29.12 88 ALA A O 1
ATOM 645 N N . GLY A 1 86 ? 15.947 16.739 11.219 1.00 23.28 89 GLY A N 1
ATOM 646 C CA . GLY A 1 86 ? 16.136 16.660 9.771 1.00 23.18 89 GLY A CA 1
ATOM 647 C C . GLY A 1 86 ? 16.823 15.395 9.286 1.00 25.41 89 GLY A C 1
ATOM 648 O O . GLY A 1 86 ? 17.279 15.339 8.138 1.00 26.45 89 GLY A O 1
ATOM 649 N N . ARG A 1 87 ? 16.885 14.357 10.144 1.00 17.00 90 ARG A N 1
ATOM 650 C CA . ARG A 1 87 ? 17.513 13.078 9.823 1.00 15.97 90 ARG A CA 1
ATOM 651 C C . ARG A 1 87 ? 16.449 12.089 9.300 1.00 17.94 90 ARG A C 1
ATOM 652 O O . ARG A 1 87 ? 16.251 10.992 9.844 1.00 13.37 90 ARG A O 1
ATOM 660 N N . LEU A 1 88 ? 15.792 12.492 8.194 1.00 17.00 91 LEU A N 1
ATOM 661 C CA . LEU A 1 88 ? 14.722 11.720 7.555 1.00 17.49 91 LEU A CA 1
ATOM 662 C C . LEU A 1 88 ? 15.104 10.353 7.100 1.00 16.27 91 LEU A C 1
ATOM 663 O O . LEU A 1 88 ? 14.316 9.437 7.296 1.00 15.24 91 LEU A O 1
ATOM 668 N N . GLU A 1 89 ? 16.271 10.187 6.448 1.00 12.65 92 GLU A N 1
ATOM 669 C CA . GLU A 1 89 ? 16.682 8.874 5.957 1.00 12.57 92 GLU A CA 1
ATOM 670 C C . GLU A 1 89 ? 16.813 7.878 7.102 1.00 14.75 92 GLU A C 1
ATOM 671 O O . GLU A 1 89 ? 16.351 6.738 6.982 1.00 14.49 92 GLU A O 1
ATOM 677 N N . GLU A 1 90 ? 17.427 8.306 8.231 1.00 11.96 93 GLU A N 1
ATOM 678 C CA . GLU A 1 90 ? 17.560 7.442 9.416 1.00 11.12 93 GLU A CA 1
ATOM 679 C C . GLU A 1 90 ? 16.198 7.163 10.037 1.00 9.43 93 GLU A C 1
ATOM 680 O O . GLU A 1 90 ? 15.961 6.035 10.432 1.00 9.36 93 GLU A O 1
ATOM 686 N N . ALA A 1 91 ? 15.291 8.152 10.070 1.00 8.08 94 ALA A N 1
ATOM 687 C CA . ALA A 1 91 ? 13.932 7.937 10.619 1.00 7.98 94 ALA A CA 1
ATOM 688 C C . ALA A 1 91 ? 13.231 6.855 9.778 1.00 11.50 94 ALA A C 1
ATOM 689 O O . ALA A 1 91 ? 12.695 5.888 10.332 1.00 10.41 94 ALA A O 1
ATOM 691 N N . LEU A 1 92 ? 13.316 6.963 8.427 1.00 9.50 95 LEU A N 1
ATOM 692 C CA . LEU A 1 92 ? 12.734 5.959 7.527 1.00 10.00 95 LEU A CA 1
ATOM 693 C C . LEU A 1 92 ? 13.400 4.583 7.646 1.00 13.38 95 LEU A C 1
ATOM 694 O O . LEU A 1 92 ? 12.704 3.562 7.622 1.00 12.42 95 LEU A O 1
ATOM 699 N N . GLU A 1 93 ? 14.727 4.544 7.853 1.00 11.85 96 GLU A N 1
ATOM 700 C CA . GLU A 1 93 ? 15.473 3.279 8.059 1.00 12.48 96 GLU A CA 1
ATOM 701 C C . GLU A 1 93 ? 14.931 2.554 9.312 1.00 14.50 96 GLU A C 1
ATOM 702 O O . GLU A 1 93 ? 14.719 1.347 9.295 1.00 14.03 96 GLU A O 1
ATOM 708 N N . LEU A 1 94 ? 14.679 3.311 10.387 1.00 11.29 97 LEU A N 1
ATOM 709 C CA . LEU A 1 94 ? 14.146 2.776 11.631 1.00 12.15 97 LEU A CA 1
ATOM 710 C C . LEU A 1 94 ? 12.706 2.260 11.443 1.00 13.04 97 LEU A C 1
ATOM 711 O O . LEU A 1 94 ? 12.365 1.207 11.968 1.00 13.16 97 LEU A O 1
ATOM 716 N N . PHE A 1 95 ? 11.914 2.947 10.620 1.00 9.51 98 PHE A N 1
ATOM 717 C CA . PHE A 1 95 ? 10.559 2.520 10.240 1.00 9.46 98 PHE A CA 1
ATOM 718 C C . PHE A 1 95 ? 10.625 1.185 9.457 1.00 13.28 98 PHE A C 1
ATOM 719 O O . PHE A 1 95 ? 9.804 0.294 9.692 1.00 11.82 98 PHE A O 1
ATOM 727 N N . GLU A 1 96 ? 11.601 1.039 8.540 1.00 10.80 99 GLU A N 1
ATOM 728 C CA . GLU A 1 96 ? 11.728 -0.218 7.796 1.00 10.99 99 GLU A CA 1
ATOM 729 C C . GLU A 1 96 ? 12.200 -1.333 8.751 1.00 14.86 99 GLU A C 1
ATOM 730 O O . GLU A 1 96 ? 11.644 -2.415 8.707 1.00 13.73 99 GLU A O 1
ATOM 736 N N . GLU A 1 97 ? 13.113 -1.028 9.700 1.00 13.41 100 GLU A N 1
ATOM 737 C CA . GLU A 1 97 ? 13.596 -1.985 10.716 1.00 14.33 100 GLU A CA 1
ATOM 738 C C . GLU A 1 97 ? 12.457 -2.518 11.595 1.00 18.13 100 GLU A C 1
ATOM 739 O O . GLU A 1 97 ? 12.367 -3.731 11.799 1.00 17.33 100 GLU A O 1
ATOM 753 N N . LYS A 1 99 ? 9.238 -2.762 10.973 1.00 11.74 102 LYS A N 1
ATOM 754 C CA . LYS A 1 99 ? 8.361 -3.579 10.133 1.00 14.07 102 LYS A CA 1
ATOM 755 C C . LYS A 1 99 ? 8.990 -4.951 9.902 1.00 23.78 102 LYS A C 1
ATOM 756 O O . LYS A 1 99 ? 8.306 -5.952 10.102 1.00 24.59 102 LYS A O 1
ATOM 762 N N . GLU A 1 100 ? 10.314 -4.999 9.587 1.00 23.85 103 GLU A N 1
ATOM 763 C CA . GLU A 1 100 ? 11.065 -6.259 9.397 1.00 25.37 103 GLU A CA 1
ATOM 764 C C . GLU A 1 100 ? 11.049 -7.077 10.697 1.00 28.73 103 GLU A C 1
ATOM 765 O O . GLU A 1 100 ? 10.987 -8.299 10.646 1.00 29.93 103 GLU A O 1
ATOM 771 N N . LYS A 1 101 ? 11.038 -6.396 11.859 1.00 22.67 104 LYS A N 1
ATOM 772 C CA . LYS A 1 101 ? 10.998 -7.052 13.166 1.00 22.03 104 LYS A CA 1
ATOM 773 C C . LYS A 1 101 ? 9.582 -7.444 13.639 1.00 24.62 104 LYS A C 1
ATOM 774 O O . LYS A 1 101 ? 9.440 -7.965 14.748 1.00 24.72 104 LYS A O 1
ATOM 780 N N . GLY A 1 102 ? 8.575 -7.246 12.784 1.00 19.36 105 GLY A N 1
ATOM 781 C CA . GLY A 1 102 ? 7.186 -7.586 13.089 1.00 19.20 105 GLY A CA 1
ATOM 782 C C . GLY A 1 102 ? 6.488 -6.657 14.070 1.00 21.37 105 GLY A C 1
ATOM 783 O O . GLY A 1 102 ? 5.423 -7.000 14.600 1.00 20.23 105 GLY A O 1
ATOM 784 N N . ILE A 1 103 ? 7.064 -5.459 14.303 1.00 16.84 106 ILE A N 1
ATOM 785 C CA . ILE A 1 103 ? 6.470 -4.436 15.181 1.00 15.28 106 ILE A CA 1
ATOM 786 C C . ILE A 1 103 ? 5.553 -3.616 14.272 1.00 18.12 106 ILE A C 1
ATOM 787 O O . ILE A 1 103 ? 6.006 -3.071 13.265 1.00 18.35 106 ILE A O 1
ATOM 792 N N . VAL A 1 104 ? 4.255 -3.578 14.614 1.00 12.34 107 VAL A N 1
ATOM 793 C CA . VAL A 1 104 ? 3.208 -2.946 13.821 1.00 10.82 107 VAL A CA 1
ATOM 794 C C . VAL A 1 104 ? 3.148 -1.421 14.006 1.00 14.34 107 VAL A C 1
ATOM 795 O O . VAL A 1 104 ? 2.764 -0.953 15.076 1.00 14.43 107 VAL A O 1
ATOM 799 N N . PRO A 1 105 ? 3.408 -0.630 12.944 1.00 9.82 108 PRO A N 1
ATOM 800 C CA . PRO A 1 105 ? 3.270 0.833 13.096 1.00 9.88 108 PRO A CA 1
ATOM 801 C C . PRO A 1 105 ? 1.793 1.186 13.220 1.00 13.80 108 PRO A C 1
ATOM 802 O O . PRO A 1 105 ? 0.952 0.425 12.756 1.00 15.44 108 PRO A O 1
ATOM 806 N N . ASN A 1 106 ? 1.466 2.292 13.860 1.00 7.62 109 ASN A N 1
ATOM 807 C CA . ASN A 1 106 ? 0.067 2.677 13.999 1.00 7.44 109 ASN A CA 1
ATOM 808 C C . ASN A 1 106 ? -0.123 4.094 13.466 1.00 9.13 109 ASN A C 1
ATOM 809 O O . ASN A 1 106 ? 0.816 4.655 12.893 1.00 7.32 109 ASN A O 1
ATOM 814 N N . VAL A 1 107 ? -1.287 4.699 13.725 1.00 5.89 110 VAL A N 1
ATOM 815 C CA . VAL A 1 107 ? -1.608 6.063 13.276 1.00 6.97 110 VAL A CA 1
ATOM 816 C C . VAL A 1 107 ? -0.565 7.068 13.781 1.00 6.57 110 VAL A C 1
ATOM 817 O O . VAL A 1 107 ? -0.198 7.980 13.049 1.00 5.64 110 VAL A O 1
ATOM 821 N N . VAL A 1 108 ? -0.073 6.880 15.013 1.00 4.26 111 VAL A N 1
ATOM 822 C CA . VAL A 1 108 ? 0.923 7.780 15.598 1.00 4.10 111 VAL A CA 1
ATOM 823 C C . VAL A 1 108 ? 2.247 7.669 14.813 1.00 3.51 111 VAL A C 1
ATOM 824 O O . VAL A 1 108 ? 2.876 8.700 14.525 1.00 3.83 111 VAL A O 1
ATOM 828 N N . THR A 1 109 ? 2.677 6.433 14.509 1.00 3.00 112 THR A N 1
ATOM 829 C CA . THR A 1 109 ? 3.945 6.216 13.789 1.00 3.06 112 THR A CA 1
ATOM 830 C C . THR A 1 109 ? 3.863 6.899 12.408 1.00 4.85 112 THR A C 1
ATOM 831 O O . THR A 1 109 ? 4.771 7.633 11.991 1.00 3.67 112 THR A O 1
ATOM 835 N N . TYR A 1 110 ? 2.774 6.632 11.696 1.00 4.59 113 TYR A N 1
ATOM 836 C CA . TYR A 1 110 ? 2.607 7.234 10.371 1.00 5.50 113 TYR A CA 1
ATOM 837 C C . TYR A 1 110 ? 2.510 8.753 10.425 1.00 6.78 113 TYR A C 1
ATOM 838 O O . TYR A 1 110 ? 3.101 9.418 9.576 1.00 6.77 113 TYR A O 1
ATOM 847 N N . THR A 1 111 ? 1.810 9.314 11.422 1.00 4.69 114 THR A N 1
ATOM 848 C CA . THR A 1 111 ? 1.663 10.773 11.544 1.00 5.06 114 THR A CA 1
ATOM 849 C C . THR A 1 111 ? 3.032 11.417 11.810 1.00 7.02 114 THR A C 1
ATOM 850 O O . THR A 1 111 ? 3.324 12.486 11.280 1.00 6.43 114 THR A O 1
ATOM 854 N N . THR A 1 112 ? 3.859 10.752 12.629 1.00 4.56 115 THR A N 1
ATOM 855 C CA . THR A 1 112 ? 5.200 11.211 12.961 1.00 4.48 115 THR A CA 1
ATOM 856 C C . THR A 1 112 ? 6.066 11.316 11.664 1.00 5.73 115 THR A C 1
ATOM 857 O O . THR A 1 112 ? 6.747 12.303 11.470 1.00 4.64 115 THR A O 1
ATOM 861 N N . LEU A 1 113 ? 6.005 10.313 10.797 1.00 6.47 116 LEU A N 1
ATOM 862 C CA . LEU A 1 113 ? 6.763 10.329 9.538 1.00 7.99 116 LEU A CA 1
ATOM 863 C C . LEU A 1 113 ? 6.255 11.383 8.587 1.00 9.92 116 LEU A C 1
ATOM 864 O O . LEU A 1 113 ? 7.058 12.054 7.966 1.00 9.47 116 LEU A O 1
ATOM 869 N N . ILE A 1 114 ? 4.932 11.567 8.526 1.00 8.63 117 ILE A N 1
ATOM 870 C CA . ILE A 1 114 ? 4.273 12.589 7.723 1.00 9.54 117 ILE A CA 1
ATOM 871 C C . ILE A 1 114 ? 4.767 13.964 8.147 1.00 13.28 117 ILE A C 1
ATOM 872 O O . ILE A 1 114 ? 5.079 14.787 7.280 1.00 13.55 117 ILE A O 1
ATOM 877 N N . SER A 1 115 ? 4.901 14.184 9.477 1.00 9.26 118 SER A N 1
ATOM 878 C CA . SER A 1 115 ? 5.441 15.422 10.037 1.00 8.61 118 SER A CA 1
ATOM 879 C C . SER A 1 115 ? 6.899 15.637 9.644 1.00 10.57 118 SER A C 1
ATOM 880 O O . SER A 1 115 ? 7.223 16.723 9.177 1.00 10.91 118 SER A O 1
ATOM 883 N N . GLY A 1 116 ? 7.760 14.637 9.850 1.00 8.49 119 GLY A N 1
ATOM 884 C CA . GLY A 1 116 ? 9.176 14.761 9.504 1.00 8.87 119 GLY A CA 1
ATOM 885 C C . GLY A 1 116 ? 9.379 15.002 8.008 1.00 12.44 119 GLY A C 1
ATOM 886 O O . GLY A 1 116 ? 10.211 15.831 7.612 1.00 10.79 119 GLY A O 1
ATOM 887 N N . LEU A 1 117 ? 8.577 14.314 7.157 1.00 9.62 120 LEU A N 1
ATOM 888 C CA . LEU A 1 117 ? 8.663 14.495 5.704 1.00 11.29 120 LEU A CA 1
ATOM 889 C C . LEU A 1 117 ? 8.236 15.920 5.302 1.00 16.70 120 LEU A C 1
ATOM 890 O O . LEU A 1 117 ? 8.909 16.555 4.504 1.00 18.25 120 LEU A O 1
ATOM 895 N N . GLY A 1 118 ? 7.141 16.397 5.872 1.00 14.80 121 GLY A N 1
ATOM 896 C CA . GLY A 1 118 ? 6.602 17.719 5.574 1.00 17.28 121 GLY A CA 1
ATOM 897 C C . GLY A 1 118 ? 7.551 18.839 5.959 1.00 22.01 121 GLY A C 1
ATOM 898 O O . GLY A 1 118 ? 7.685 19.810 5.214 1.00 20.74 121 GLY A O 1
ATOM 899 N N . LYS A 1 119 ? 8.242 18.683 7.108 1.00 19.04 122 LYS A N 1
ATOM 900 C CA . LYS A 1 119 ? 9.218 19.655 7.627 1.00 20.23 122 LYS A CA 1
ATOM 901 C C . LYS A 1 119 ? 10.492 19.680 6.778 1.00 25.72 122 LYS A C 1
ATOM 902 O O . LYS A 1 119 ? 11.142 20.715 6.676 1.00 27.28 122 LYS A O 1
ATOM 908 N N . ALA A 1 120 ? 10.849 18.555 6.163 1.00 22.15 123 ALA A N 1
ATOM 909 C CA . ALA A 1 120 ? 12.010 18.490 5.281 1.00 23.22 123 ALA A CA 1
ATOM 910 C C . ALA A 1 120 ? 11.622 18.909 3.829 1.00 26.91 123 ALA A C 1
ATOM 911 O O . ALA A 1 120 ? 12.405 18.729 2.912 1.00 28.58 123 ALA A O 1
ATOM 913 N N . GLY A 1 121 ? 10.422 19.473 3.661 1.00 22.66 124 GLY A N 1
ATOM 914 C CA . GLY A 1 121 ? 9.880 19.915 2.379 1.00 23.96 124 GLY A CA 1
ATOM 915 C C . GLY A 1 121 ? 9.467 18.800 1.422 1.00 26.87 124 GLY A C 1
ATOM 916 O O . GLY A 1 121 ? 9.015 19.088 0.303 1.00 26.44 124 GLY A O 1
ATOM 917 N N . ARG A 1 122 ? 9.611 17.518 1.862 1.00 21.20 125 ARG A N 1
ATOM 918 C CA . ARG A 1 122 ? 9.271 16.290 1.110 1.00 20.22 125 ARG A CA 1
ATOM 919 C C . ARG A 1 122 ? 7.784 16.020 1.263 1.00 21.19 125 ARG A C 1
ATOM 920 O O . ARG A 1 122 ? 7.362 14.951 1.711 1.00 20.44 125 ARG A O 1
ATOM 928 N N . LEU A 1 123 ? 6.990 17.011 0.883 1.00 18.40 126 LEU A N 1
ATOM 929 C CA . LEU A 1 123 ? 5.545 17.047 0.994 1.00 18.93 126 LEU A CA 1
ATOM 930 C C . LEU A 1 123 ? 4.829 16.017 0.136 1.00 21.66 126 LEU A C 1
ATOM 931 O O . LEU A 1 123 ? 3.816 15.452 0.567 1.00 19.60 126 LEU A O 1
ATOM 936 N N . GLU A 1 124 ? 5.316 15.800 -1.104 1.00 16.45 127 GLU A N 1
ATOM 937 C CA . GLU A 1 124 ? 4.727 14.781 -1.955 1.00 16.46 127 GLU A CA 1
ATOM 938 C C . GLU A 1 124 ? 4.827 13.415 -1.314 1.00 16.31 127 GLU A C 1
ATOM 939 O O . GLU A 1 124 ? 3.858 12.649 -1.372 1.00 16.31 127 GLU A O 1
ATOM 945 N N . GLU A 1 125 ? 6.003 13.104 -0.729 1.00 14.31 128 GLU A N 1
ATOM 946 C CA . GLU A 1 125 ? 6.259 11.852 -0.002 1.00 14.81 128 GLU A CA 1
ATOM 947 C C . GLU A 1 125 ? 5.294 11.724 1.192 1.00 19.04 128 GLU A C 1
ATOM 948 O O . GLU A 1 125 ? 4.805 10.626 1.439 1.00 17.07 128 GLU A O 1
ATOM 954 N N . ALA A 1 126 ? 5.009 12.852 1.902 1.00 18.01 129 ALA A N 1
ATOM 955 C CA . ALA A 1 126 ? 4.076 12.900 3.044 1.00 17.54 129 ALA A CA 1
ATOM 956 C C . ALA A 1 126 ? 2.657 12.642 2.543 1.00 20.10 129 ALA A C 1
ATOM 957 O O . ALA A 1 126 ? 1.894 11.935 3.203 1.00 17.16 129 ALA A O 1
ATOM 959 N N . LEU A 1 127 ? 2.313 13.170 1.352 1.00 18.12 130 LEU A N 1
ATOM 960 C CA . LEU A 1 127 ? 0.998 12.930 0.773 1.00 17.87 130 LEU A CA 1
ATOM 961 C C . LEU A 1 127 ? 0.866 11.456 0.371 1.00 19.78 130 LEU A C 1
ATOM 962 O O . LEU A 1 127 ? -0.205 10.875 0.555 1.00 19.98 130 LEU A O 1
ATOM 967 N N . GLU A 1 128 ? 1.948 10.857 -0.154 1.00 15.91 131 GLU A N 1
ATOM 968 C CA . GLU A 1 128 ? 1.968 9.447 -0.581 1.00 16.82 131 GLU A CA 1
ATOM 969 C C . GLU A 1 128 ? 1.868 8.524 0.642 1.00 19.42 131 GLU A C 1
ATOM 970 O O . GLU A 1 128 ? 1.185 7.492 0.577 1.00 17.64 131 GLU A O 1
ATOM 976 N N . LEU A 1 129 ? 2.543 8.908 1.767 1.00 14.73 132 LEU A N 1
ATOM 977 C CA . LEU A 1 129 ? 2.503 8.133 3.003 1.00 14.47 132 LEU A CA 1
ATOM 978 C C . LEU A 1 129 ? 1.101 8.161 3.615 1.00 19.16 132 LEU A C 1
ATOM 979 O O . LEU A 1 129 ? 0.637 7.127 4.108 1.00 20.52 132 LEU A O 1
ATOM 984 N N . PHE A 1 130 ? 0.416 9.318 3.516 1.00 15.33 133 PHE A N 1
ATOM 985 C CA . PHE A 1 130 ? -0.960 9.516 3.952 1.00 17.03 133 PHE A CA 1
ATOM 986 C C . PHE A 1 130 ? -1.914 8.573 3.175 1.00 21.95 133 PHE A C 1
ATOM 987 O O . PHE A 1 130 ? -2.790 7.970 3.790 1.00 21.53 133 PHE A O 1
ATOM 995 N N . GLU A 1 131 ? -1.694 8.407 1.841 1.00 19.52 134 GLU A N 1
ATOM 996 C CA . GLU A 1 131 ? -2.460 7.484 0.979 1.00 19.58 134 GLU A CA 1
ATOM 997 C C . GLU A 1 131 ? -2.159 6.031 1.375 1.00 21.56 134 GLU A C 1
ATOM 998 O O . GLU A 1 131 ? -3.071 5.209 1.472 1.00 19.75 134 GLU A O 1
ATOM 1004 N N . GLU A 1 132 ? -0.878 5.734 1.624 1.00 19.05 135 GLU A N 1
ATOM 1005 C CA . GLU A 1 132 ? -0.402 4.424 2.039 1.00 20.18 135 GLU A CA 1
ATOM 1006 C C . GLU A 1 132 ? -1.005 3.953 3.377 1.00 25.46 135 GLU A C 1
ATOM 1007 O O . GLU A 1 132 ? -1.404 2.789 3.509 1.00 25.85 135 GLU A O 1
ATOM 1021 N N . LYS A 1 134 ? -3.912 4.926 4.657 1.00 22.82 137 LYS A N 1
ATOM 1022 C CA . LYS A 1 134 ? -5.318 4.623 4.370 1.00 24.99 137 LYS A CA 1
ATOM 1023 C C . LYS A 1 134 ? -5.522 3.249 3.718 1.00 31.27 137 LYS A C 1
ATOM 1024 O O . LYS A 1 134 ? -6.474 2.556 4.074 1.00 30.41 137 LYS A O 1
ATOM 1030 N N . GLU A 1 135 ? -4.601 2.841 2.809 1.00 29.19 138 GLU A N 1
ATOM 1031 C CA . GLU A 1 135 ? -4.626 1.532 2.139 1.00 29.88 138 GLU A CA 1
ATOM 1032 C C . GLU A 1 135 ? -4.424 0.373 3.127 1.00 31.72 138 GLU A C 1
ATOM 1033 O O . GLU A 1 135 ? -4.908 -0.731 2.887 1.00 33.22 138 GLU A O 1
ATOM 1039 N N . LYS A 1 136 ? -3.745 0.630 4.243 1.00 23.65 139 LYS A N 1
ATOM 1040 C CA . LYS A 1 136 ? -3.484 -0.377 5.272 1.00 21.79 139 LYS A CA 1
ATOM 1041 C C . LYS A 1 136 ? -4.615 -0.482 6.320 1.00 23.13 139 LYS A C 1
ATOM 1042 O O . LYS A 1 136 ? -4.523 -1.293 7.244 1.00 22.41 139 LYS A O 1
ATOM 1048 N N . GLY A 1 137 ? -5.661 0.327 6.142 1.00 19.21 140 GLY A N 1
ATOM 1049 C CA . GLY A 1 137 ? -6.820 0.408 7.020 1.00 18.07 140 GLY A CA 1
ATOM 1050 C C . GLY A 1 137 ? -6.561 1.251 8.256 1.00 19.90 140 GLY A C 1
ATOM 1051 O O . GLY A 1 137 ? -7.320 1.171 9.219 1.00 19.24 140 GLY A O 1
ATOM 1052 N N . ILE A 1 138 ? -5.485 2.055 8.253 1.00 15.31 141 ILE A N 1
ATOM 1053 C CA . ILE A 1 138 ? -5.163 2.945 9.369 1.00 16.00 141 ILE A CA 1
ATOM 1054 C C . ILE A 1 138 ? -5.962 4.217 9.127 1.00 24.36 141 ILE A C 1
ATOM 1055 O O . ILE A 1 138 ? -5.832 4.834 8.059 1.00 25.67 141 ILE A O 1
ATOM 1060 N N . VAL A 1 139 ? -6.807 4.589 10.102 1.00 20.68 142 VAL A N 1
ATOM 1061 C CA . VAL A 1 139 ? -7.680 5.754 9.984 1.00 21.23 142 VAL A CA 1
ATOM 1062 C C . VAL A 1 139 ? -6.984 7.037 10.496 1.00 18.46 142 VAL A C 1
ATOM 1063 O O . VAL A 1 139 ? -6.598 7.086 11.658 1.00 15.90 142 VAL A O 1
ATOM 1067 N N . PRO A 1 140 ? -6.816 8.069 9.635 1.00 15.39 143 PRO A N 1
ATOM 1068 C CA . PRO A 1 140 ? -6.191 9.334 10.109 1.00 15.17 143 PRO A CA 1
ATOM 1069 C C . PRO A 1 140 ? -7.125 10.043 11.069 1.00 19.50 143 PRO A C 1
ATOM 1070 O O . PRO A 1 140 ? -8.340 9.959 10.902 1.00 20.71 143 PRO A O 1
ATOM 1074 N N . ASP A 1 141 ? -6.578 10.674 12.093 1.00 14.63 144 ASP A N 1
ATOM 1075 C CA . ASP A 1 141 ? -7.378 11.431 13.050 1.00 14.28 144 ASP A CA 1
ATOM 1076 C C . ASP A 1 141 ? -7.120 12.949 12.804 1.00 15.74 144 ASP A C 1
ATOM 1077 O O . ASP A 1 141 ? -6.515 13.301 11.795 1.00 13.75 144 ASP A O 1
ATOM 1082 N N . VAL A 1 142 ? -7.525 13.810 13.739 1.00 13.56 145 VAL A N 1
ATOM 1083 C CA . VAL A 1 142 ? -7.398 15.268 13.650 1.00 13.84 145 VAL A CA 1
ATOM 1084 C C . VAL A 1 142 ? -5.918 15.686 13.572 1.00 16.01 145 VAL A C 1
ATOM 1085 O O . VAL A 1 142 ? -5.588 16.625 12.843 1.00 13.77 145 VAL A O 1
ATOM 1089 N N . VAL A 1 143 ? -5.036 14.928 14.249 1.00 13.09 146 VAL A N 1
ATOM 1090 C CA . VAL A 1 143 ? -3.600 15.171 14.280 1.00 10.34 146 VAL A CA 1
ATOM 1091 C C . VAL A 1 143 ? -2.970 14.896 12.934 1.00 11.38 146 VAL A C 1
ATOM 1092 O O . VAL A 1 143 ? -2.172 15.718 12.471 1.00 9.68 146 VAL A O 1
ATOM 1096 N N . THR A 1 144 ? -3.322 13.758 12.293 1.00 9.61 147 THR A N 1
ATOM 1097 C CA . THR A 1 144 ? -2.812 13.387 10.977 1.00 10.08 147 THR A CA 1
ATOM 1098 C C . THR A 1 144 ? -3.175 14.456 9.939 1.00 14.05 147 THR A C 1
ATOM 1099 O O . THR A 1 144 ? -2.308 14.879 9.172 1.00 12.31 147 THR A O 1
ATOM 1103 N N . TYR A 1 145 ? -4.458 14.872 9.899 1.00 11.43 148 TYR A N 1
ATOM 1104 C CA . TYR A 1 145 ? -4.877 15.882 8.926 1.00 12.32 148 TYR A CA 1
ATOM 1105 C C . TYR A 1 145 ? -4.154 17.209 9.137 1.00 14.31 148 TYR A C 1
ATOM 1106 O O . TYR A 1 145 ? -3.624 17.763 8.173 1.00 15.26 148 TYR A O 1
ATOM 1115 N N . THR A 1 146 ? -4.103 17.680 10.390 1.00 12.17 149 THR A N 1
ATOM 1116 C CA . THR A 1 146 ? -3.477 18.946 10.788 1.00 12.77 149 THR A CA 1
ATOM 1117 C C . THR A 1 146 ? -2.015 18.962 10.380 1.00 16.85 149 THR A C 1
ATOM 1118 O O . THR A 1 146 ? -1.531 19.982 9.880 1.00 14.64 149 THR A O 1
ATOM 1122 N N . THR A 1 147 ? -1.324 17.809 10.560 1.00 14.26 150 THR A N 1
ATOM 1123 C CA . THR A 1 147 ? 0.073 17.620 10.167 1.00 12.89 150 THR A CA 1
ATOM 1124 C C . THR A 1 147 ? 0.281 17.916 8.682 1.00 15.30 150 THR A C 1
ATOM 1125 O O . THR A 1 147 ? 1.176 18.691 8.339 1.00 13.38 150 THR A O 1
ATOM 1129 N N . LEU A 1 148 ? -0.533 17.300 7.807 1.00 13.93 151 LEU A N 1
ATOM 1130 C CA . LEU A 1 148 ? -0.448 17.493 6.375 1.00 15.71 151 LEU A CA 1
ATOM 1131 C C . LEU A 1 148 ? -0.845 18.914 5.972 1.00 16.07 151 LEU A C 1
ATOM 1132 O O . LEU A 1 148 ? -0.229 19.467 5.064 1.00 13.63 151 LEU A O 1
ATOM 1137 N N . ILE A 1 149 ? -1.926 19.456 6.599 1.00 12.26 152 ILE A N 1
ATOM 1138 C CA . ILE A 1 149 ? -2.404 20.824 6.352 1.00 11.95 152 ILE A CA 1
ATOM 1139 C C . ILE A 1 149 ? -1.227 21.801 6.613 1.00 14.17 152 ILE A C 1
ATOM 1140 O O . ILE A 1 149 ? -0.982 22.665 5.784 1.00 15.48 152 ILE A O 1
ATOM 1145 N N . SER A 1 150 ? -0.463 21.573 7.695 1.00 12.24 153 SER A N 1
ATOM 1146 C CA . SER A 1 150 ? 0.736 22.326 8.081 1.00 12.51 153 SER A CA 1
ATOM 1147 C C . SER A 1 150 ? 1.826 22.239 7.014 1.00 17.85 153 SER A C 1
ATOM 1148 O O . SER A 1 150 ? 2.343 23.272 6.596 1.00 19.48 153 SER A O 1
ATOM 1151 N N . GLY A 1 151 ? 2.126 21.025 6.551 1.00 14.02 154 GLY A N 1
ATOM 1152 C CA . GLY A 1 151 ? 3.090 20.793 5.478 1.00 13.59 154 GLY A CA 1
ATOM 1153 C C . GLY A 1 151 ? 2.693 21.544 4.226 1.00 18.01 154 GLY A C 1
ATOM 1154 O O . GLY A 1 151 ? 3.519 22.239 3.615 1.00 18.06 154 GLY A O 1
ATOM 1155 N N . LEU A 1 152 ? 1.403 21.428 3.838 1.00 14.39 155 LEU A N 1
ATOM 1156 C CA . LEU A 1 152 ? 0.909 22.141 2.661 1.00 14.99 155 LEU A CA 1
ATOM 1157 C C . LEU A 1 152 ? 1.016 23.666 2.807 1.00 17.74 155 LEU A C 1
ATOM 1158 O O . LEU A 1 152 ? 1.520 24.321 1.908 1.00 18.96 155 LEU A O 1
ATOM 1163 N N . GLY A 1 153 ? 0.598 24.188 3.949 1.00 15.80 156 GLY A N 1
ATOM 1164 C CA . GLY A 1 153 ? 0.630 25.617 4.234 1.00 18.30 156 GLY A CA 1
ATOM 1165 C C . GLY A 1 153 ? 2.036 26.179 4.216 1.00 24.49 156 GLY A C 1
ATOM 1166 O O . GLY A 1 153 ? 2.268 27.247 3.649 1.00 24.50 156 GLY A O 1
ATOM 1167 N N . LYS A 1 154 ? 2.994 25.417 4.780 1.00 21.70 157 LYS A N 1
ATOM 1168 C CA . LYS A 1 154 ? 4.403 25.791 4.822 1.00 21.52 157 LYS A CA 1
ATOM 1169 C C . LYS A 1 154 ? 5.028 25.840 3.422 1.00 26.12 157 LYS A C 1
ATOM 1170 O O . LYS A 1 154 ? 5.866 26.692 3.195 1.00 28.21 157 LYS A O 1
ATOM 1176 N N . ALA A 1 155 ? 4.560 25.013 2.468 1.00 23.09 158 ALA A N 1
ATOM 1177 C CA . ALA A 1 155 ? 5.015 25.044 1.078 1.00 24.03 158 ALA A CA 1
ATOM 1178 C C . ALA A 1 155 ? 4.222 26.097 0.250 1.00 29.15 158 ALA A C 1
ATOM 1179 O O . ALA A 1 155 ? 4.380 26.163 -0.969 1.00 29.63 158 ALA A O 1
ATOM 1181 N N . GLY A 1 156 ? 3.374 26.879 0.928 1.00 26.58 159 GLY A N 1
ATOM 1182 C CA . GLY A 1 156 ? 2.526 27.897 0.309 1.00 27.59 159 GLY A CA 1
ATOM 1183 C C . GLY A 1 156 ? 1.384 27.340 -0.510 1.00 31.32 159 GLY A C 1
ATOM 1184 O O . GLY A 1 156 ? 0.788 28.067 -1.308 1.00 33.65 159 GLY A O 1
ATOM 1185 N N . ARG A 1 157 ? 1.060 26.045 -0.321 1.00 25.04 160 ARG A N 1
ATOM 1186 C CA . ARG A 1 157 ? -0.005 25.366 -1.058 1.00 24.13 160 ARG A CA 1
ATOM 1187 C C . ARG A 1 157 ? -1.298 25.479 -0.241 1.00 26.09 160 ARG A C 1
ATOM 1188 O O . ARG A 1 157 ? -1.835 24.483 0.252 1.00 23.08 160 ARG A O 1
ATOM 1196 N N . LEU A 1 158 ? -1.786 26.730 -0.089 1.00 24.14 161 LEU A N 1
ATOM 1197 C CA . LEU A 1 158 ? -2.931 27.049 0.758 1.00 23.25 161 LEU A CA 1
ATOM 1198 C C . LEU A 1 158 ? -4.244 26.560 0.218 1.00 24.16 161 LEU A C 1
ATOM 1199 O O . LEU A 1 158 ? -5.060 26.136 1.023 1.00 23.17 161 LEU A O 1
ATOM 1204 N N . GLU A 1 159 ? -4.466 26.597 -1.109 1.00 22.71 162 GLU A N 1
ATOM 1205 C CA . GLU A 1 159 ? -5.692 26.073 -1.707 1.00 23.95 162 GLU A CA 1
ATOM 1206 C C . GLU A 1 159 ? -5.821 24.577 -1.398 1.00 27.86 162 GLU A C 1
ATOM 1207 O O . GLU A 1 159 ? -6.903 24.115 -1.023 1.00 27.87 162 GLU A O 1
ATOM 1213 N N . GLU A 1 160 ? -4.704 23.834 -1.496 1.00 23.79 163 GLU A N 1
ATOM 1214 C CA . GLU A 1 160 ? -4.705 22.401 -1.168 1.00 23.23 163 GLU A CA 1
ATOM 1215 C C . GLU A 1 160 ? -4.854 22.199 0.329 1.00 22.27 163 GLU A C 1
ATOM 1216 O O . GLU A 1 160 ? -5.560 21.285 0.732 1.00 21.37 163 GLU A O 1
ATOM 1222 N N . ALA A 1 161 ? -4.255 23.083 1.159 1.00 18.87 164 ALA A N 1
ATOM 1223 C CA . ALA A 1 161 ? -4.369 22.964 2.620 1.00 17.05 164 ALA A CA 1
ATOM 1224 C C . ALA A 1 161 ? -5.833 23.164 3.042 1.00 20.03 164 ALA A C 1
ATOM 1225 O O . ALA A 1 161 ? -6.334 22.415 3.885 1.00 17.70 164 ALA A O 1
ATOM 1227 N N . LEU A 1 162 ? -6.537 24.146 2.418 1.00 18.46 165 LEU A N 1
ATOM 1228 C CA . LEU A 1 162 ? -7.962 24.378 2.713 1.00 19.02 165 LEU A CA 1
ATOM 1229 C C . LEU A 1 162 ? -8.852 23.255 2.188 1.00 20.90 165 LEU A C 1
ATOM 1230 O O . LEU A 1 162 ? -9.822 22.893 2.852 1.00 20.57 165 LEU A O 1
ATOM 1235 N N . GLU A 1 163 ? -8.512 22.679 1.018 1.00 21.24 166 GLU A N 1
ATOM 1236 C CA . GLU A 1 163 ? -9.248 21.536 0.431 1.00 22.58 166 GLU A CA 1
ATOM 1237 C C . GLU A 1 163 ? -9.186 20.348 1.407 1.00 24.56 166 GLU A C 1
ATOM 1238 O O . GLU A 1 163 ? -10.205 19.710 1.681 1.00 23.13 166 GLU A O 1
ATOM 1244 N N . LEU A 1 164 ? -7.984 20.090 1.978 1.00 20.34 167 LEU A N 1
ATOM 1245 C CA . LEU A 1 164 ? -7.779 19.010 2.940 1.00 18.98 167 LEU A CA 1
ATOM 1246 C C . LEU A 1 164 ? -8.564 19.255 4.231 1.00 20.98 167 LEU A C 1
ATOM 1247 O O . LEU A 1 164 ? -9.207 18.333 4.734 1.00 18.62 167 LEU A O 1
ATOM 1252 N N . PHE A 1 165 ? -8.572 20.512 4.715 1.00 18.13 168 PHE A N 1
ATOM 1253 C CA . PHE A 1 165 ? -9.369 20.949 5.869 1.00 17.68 168 PHE A CA 1
ATOM 1254 C C . PHE A 1 165 ? -10.880 20.661 5.621 1.00 21.78 168 PHE A C 1
ATOM 1255 O O . PHE A 1 165 ? -11.553 20.144 6.510 1.00 20.44 168 PHE A O 1
ATOM 1263 N N . GLU A 1 166 ? -11.389 20.960 4.412 1.00 21.19 169 GLU A N 1
ATOM 1264 C CA . GLU A 1 166 ? -12.800 20.704 4.063 1.00 22.85 169 GLU A CA 1
ATOM 1265 C C . GLU A 1 166 ? -13.099 19.195 4.021 1.00 28.58 169 GLU A C 1
ATOM 1266 O O . GLU A 1 166 ? -14.116 18.761 4.579 1.00 26.24 169 GLU A O 1
ATOM 1272 N N . GLU A 1 167 ? -12.192 18.407 3.384 1.00 27.79 170 GLU A N 1
ATOM 1273 C CA . GLU A 1 167 ? -12.265 16.933 3.284 1.00 28.75 170 GLU A CA 1
ATOM 1274 C C . GLU A 1 167 ? -12.327 16.331 4.689 1.00 29.95 170 GLU A C 1
ATOM 1275 O O . GLU A 1 167 ? -13.101 15.413 4.936 1.00 30.65 170 GLU A O 1
ATOM 1289 N N . LYS A 1 169 ? -13.401 17.774 7.549 1.00 23.82 172 LYS A N 1
ATOM 1290 C CA . LYS A 1 169 ? -14.704 18.068 8.153 1.00 26.24 172 LYS A CA 1
ATOM 1291 C C . LYS A 1 169 ? -15.799 17.190 7.529 1.00 32.99 172 LYS A C 1
ATOM 1292 O O . LYS A 1 169 ? -16.696 16.750 8.246 1.00 32.98 172 LYS A O 1
ATOM 1298 N N . GLU A 1 170 ? -15.692 16.913 6.208 1.00 31.64 173 GLU A N 1
ATOM 1299 C CA . GLU A 1 170 ? -16.619 16.075 5.436 1.00 33.84 173 GLU A CA 1
ATOM 1300 C C . GLU A 1 170 ? -16.608 14.641 5.962 1.00 37.27 173 GLU A C 1
ATOM 1301 O O . GLU A 1 170 ? -17.646 13.980 5.960 1.00 38.76 173 GLU A O 1
ATOM 1307 N N . LYS A 1 171 ? -15.441 14.180 6.450 1.00 30.93 174 LYS A N 1
ATOM 1308 C CA . LYS A 1 171 ? -15.255 12.853 7.032 1.00 29.45 174 LYS A CA 1
ATOM 1309 C C . LYS A 1 171 ? -15.650 12.817 8.532 1.00 32.16 174 LYS A C 1
ATOM 1310 O O . LYS A 1 171 ? -15.510 11.785 9.180 1.00 30.32 174 LYS A O 1
ATOM 1316 N N . GLY A 1 172 ? -16.189 13.927 9.045 1.00 29.66 175 GLY A N 1
ATOM 1317 C CA . GLY A 1 172 ? -16.655 14.027 10.424 1.00 29.88 175 GLY A CA 1
ATOM 1318 C C . GLY A 1 172 ? -15.570 14.224 11.465 1.00 33.18 175 GLY A C 1
ATOM 1319 O O . GLY A 1 172 ? -15.826 14.061 12.663 1.00 32.94 175 GLY A O 1
ATOM 1320 N N . ILE A 1 173 ? -14.343 14.561 11.025 1.00 28.07 176 ILE A N 1
ATOM 1321 C CA . ILE A 1 173 ? -13.234 14.811 11.953 1.00 26.05 176 ILE A CA 1
ATOM 1322 C C . ILE A 1 173 ? -13.297 16.297 12.322 1.00 29.84 176 ILE A C 1
ATOM 1323 O O . ILE A 1 173 ? -13.238 17.160 11.434 1.00 30.04 176 ILE A O 1
ATOM 1328 N N . VAL A 1 174 ? -13.520 16.586 13.617 1.00 24.24 177 VAL A N 1
ATOM 1329 C CA . VAL A 1 174 ? -13.728 17.955 14.099 1.00 23.68 177 VAL A CA 1
ATOM 1330 C C . VAL A 1 174 ? -12.396 18.713 14.305 1.00 23.56 177 VAL A C 1
ATOM 1331 O O . VAL A 1 174 ? -11.568 18.277 15.114 1.00 21.81 177 VAL A O 1
ATOM 1335 N N . PRO A 1 175 ? -12.198 19.879 13.643 1.00 19.45 178 PRO A N 1
ATOM 1336 C CA . PRO A 1 175 ? -10.953 20.648 13.873 1.00 17.38 178 PRO A CA 1
ATOM 1337 C C . PRO A 1 175 ? -10.887 21.181 15.295 1.00 19.96 178 PRO A C 1
ATOM 1338 O O . PRO A 1 175 ? -11.922 21.483 15.878 1.00 20.53 178 PRO A O 1
ATOM 1342 N N . ASP A 1 176 ? -9.681 21.295 15.848 1.00 15.72 179 ASP A N 1
ATOM 1343 C CA . ASP A 1 176 ? -9.523 21.870 17.178 1.00 15.51 179 ASP A CA 1
ATOM 1344 C C . ASP A 1 176 ? -8.697 23.173 17.014 1.00 17.77 179 ASP A C 1
ATOM 1345 O O . ASP A 1 176 ? -8.378 23.540 15.876 1.00 15.27 179 ASP A O 1
ATOM 1350 N N . VAL A 1 177 ? -8.326 23.838 18.136 1.00 13.94 180 VAL A N 1
ATOM 1351 C CA . VAL A 1 177 ? -7.548 25.083 18.119 1.00 12.90 180 VAL A CA 1
ATOM 1352 C C . VAL A 1 177 ? -6.241 24.948 17.291 1.00 12.65 180 VAL A C 1
ATOM 1353 O O . VAL A 1 177 ? -5.854 25.908 16.624 1.00 10.83 180 VAL A O 1
ATOM 1357 N N . VAL A 1 178 ? -5.615 23.755 17.294 1.00 10.29 181 VAL A N 1
ATOM 1358 C CA . VAL A 1 178 ? -4.377 23.474 16.571 1.00 9.35 181 VAL A CA 1
ATOM 1359 C C . VAL A 1 178 ? -4.587 23.506 15.057 1.00 11.85 181 VAL A C 1
ATOM 1360 O O . VAL A 1 178 ? -3.758 24.112 14.353 1.00 11.01 181 VAL A O 1
ATOM 1364 N N . THR A 1 179 ? -5.668 22.850 14.556 1.00 8.51 182 THR A N 1
ATOM 1365 C CA . THR A 1 179 ? -6.021 22.857 13.135 1.00 8.61 182 THR A CA 1
ATOM 1366 C C . THR A 1 179 ? -6.235 24.308 12.661 1.00 9.88 182 THR A C 1
ATOM 1367 O O . THR A 1 179 ? -5.676 24.689 11.638 1.00 8.88 182 THR A O 1
ATOM 1371 N N . TYR A 1 180 ? -7.052 25.096 13.379 1.00 9.45 183 TYR A N 1
ATOM 1372 C CA . TYR A 1 180 ? -7.340 26.486 12.989 1.00 11.00 183 TYR A CA 1
ATOM 1373 C C . TYR A 1 180 ? -6.079 27.380 13.007 1.00 11.78 183 TYR A C 1
ATOM 1374 O O . TYR A 1 180 ? -5.886 28.173 12.093 1.00 11.60 183 TYR A O 1
ATOM 1383 N N . THR A 1 181 ? -5.253 27.249 14.044 1.00 8.80 184 THR A N 1
ATOM 1384 C CA . THR A 1 181 ? -4.008 28.015 14.210 1.00 8.87 184 THR A CA 1
ATOM 1385 C C . THR A 1 181 ? -3.033 27.719 13.051 1.00 11.64 184 THR A C 1
ATOM 1386 O O . THR A 1 181 ? -2.392 28.641 12.549 1.00 12.46 184 THR A O 1
ATOM 1390 N N . THR A 1 182 ? -2.942 26.439 12.638 1.00 8.86 185 THR A N 1
ATOM 1391 C CA . THR A 1 182 ? -2.107 25.980 11.526 1.00 8.99 185 THR A CA 1
ATOM 1392 C C . THR A 1 182 ? -2.522 26.746 10.258 1.00 11.54 185 THR A C 1
ATOM 1393 O O . THR A 1 182 ? -1.672 27.307 9.574 1.00 11.31 185 THR A O 1
ATOM 1397 N N . LEU A 1 183 ? -3.837 26.767 9.966 1.00 9.14 186 LEU A N 1
ATOM 1398 C CA . LEU A 1 183 ? -4.356 27.490 8.819 1.00 11.05 186 LEU A CA 1
ATOM 1399 C C . LEU A 1 183 ? -4.146 28.994 8.931 1.00 14.31 186 LEU A C 1
ATOM 1400 O O . LEU A 1 183 ? -3.755 29.616 7.940 1.00 14.71 186 LEU A O 1
ATOM 1405 N N . ILE A 1 184 ? -4.380 29.580 10.121 1.00 12.80 187 ILE A N 1
ATOM 1406 C CA . ILE A 1 184 ? -4.170 31.024 10.380 1.00 13.33 187 ILE A CA 1
ATOM 1407 C C . ILE A 1 184 ? -2.696 31.380 10.046 1.00 16.61 187 ILE A C 1
ATOM 1408 O O . ILE A 1 184 ? -2.434 32.412 9.418 1.00 16.97 187 ILE A O 1
ATOM 1413 N N . SER A 1 185 ? -1.752 30.510 10.449 1.00 12.66 188 SER A N 1
ATOM 1414 C CA . SER A 1 185 ? -0.318 30.674 10.170 1.00 11.75 188 SER A CA 1
ATOM 1415 C C . SER A 1 185 ? -0.053 30.625 8.659 1.00 12.90 188 SER A C 1
ATOM 1416 O O . SER A 1 185 ? 0.594 31.529 8.152 1.00 13.91 188 SER A O 1
ATOM 1419 N N . GLY A 1 186 ? -0.533 29.581 7.981 1.00 10.68 189 GLY A N 1
ATOM 1420 C CA . GLY A 1 186 ? -0.379 29.398 6.537 1.00 11.77 189 GLY A CA 1
ATOM 1421 C C . GLY A 1 186 ? -0.917 30.568 5.731 1.00 15.37 189 GLY A C 1
ATOM 1422 O O . GLY A 1 186 ? -0.241 31.074 4.824 1.00 15.02 189 GLY A O 1
ATOM 1423 N N . LEU A 1 187 ? -2.123 31.034 6.086 1.00 12.49 190 LEU A N 1
ATOM 1424 C CA . LEU A 1 187 ? -2.749 32.172 5.410 1.00 14.09 190 LEU A CA 1
ATOM 1425 C C . LEU A 1 187 ? -1.936 33.468 5.613 1.00 17.96 190 LEU A C 1
ATOM 1426 O O . LEU A 1 187 ? -1.686 34.205 4.646 1.00 18.75 190 LEU A O 1
ATOM 1431 N N . GLY A 1 188 ? -1.536 33.710 6.852 1.00 14.84 191 GLY A N 1
ATOM 1432 C CA . GLY A 1 188 ? -0.740 34.864 7.251 1.00 17.25 191 GLY A CA 1
ATOM 1433 C C . GLY A 1 188 ? 0.593 34.926 6.521 1.00 23.30 191 GLY A C 1
ATOM 1434 O O . GLY A 1 188 ? 1.028 36.004 6.117 1.00 24.03 191 GLY A O 1
ATOM 1435 N N . LYS A 1 189 ? 1.215 33.752 6.296 1.00 20.06 192 LYS A N 1
ATOM 1436 C CA . LYS A 1 189 ? 2.486 33.627 5.584 1.00 20.62 192 LYS A CA 1
ATOM 1437 C C . LYS A 1 189 ? 2.368 33.778 4.053 1.00 27.84 192 LYS A C 1
ATOM 1438 O O . LYS A 1 189 ? 3.352 34.134 3.406 1.00 28.28 192 LYS A O 1
ATOM 1444 N N . ALA A 1 190 ? 1.177 33.532 3.477 1.00 24.34 193 ALA A N 1
ATOM 1445 C CA . ALA A 1 190 ? 0.948 33.622 2.034 1.00 25.63 193 ALA A CA 1
ATOM 1446 C C . ALA A 1 190 ? 0.388 35.000 1.599 1.00 31.62 193 ALA A C 1
ATOM 1447 O O . ALA A 1 190 ? -0.097 35.149 0.479 1.00 33.91 193 ALA A O 1
ATOM 1449 N N . GLY A 1 191 ? 0.474 35.985 2.489 1.00 28.21 194 GLY A N 1
ATOM 1450 C CA . GLY A 1 191 ? -0.035 37.331 2.250 1.00 30.07 194 GLY A CA 1
ATOM 1451 C C . GLY A 1 191 ? -1.550 37.384 2.268 1.00 33.79 194 GLY A C 1
ATOM 1452 O O . GLY A 1 191 ? -2.165 38.149 1.520 1.00 35.98 194 GLY A O 1
ATOM 1453 N N . ARG A 1 192 ? -2.167 36.541 3.106 1.00 25.96 195 ARG A N 1
ATOM 1454 C CA . ARG A 1 192 ? -3.621 36.489 3.228 1.00 24.14 195 ARG A CA 1
ATOM 1455 C C . ARG A 1 192 ? -3.983 36.677 4.709 1.00 23.07 195 ARG A C 1
ATOM 1456 O O . ARG A 1 192 ? -4.787 35.915 5.251 1.00 21.01 195 ARG A O 1
ATOM 1464 N N . LEU A 1 193 ? -3.398 37.706 5.358 1.00 19.74 196 LEU A N 1
ATOM 1465 C CA . LEU A 1 193 ? -3.661 38.010 6.777 1.00 19.56 196 LEU A CA 1
ATOM 1466 C C . LEU A 1 193 ? -5.144 38.274 7.074 1.00 23.50 196 LEU A C 1
ATOM 1467 O O . LEU A 1 193 ? -5.647 37.809 8.104 1.00 23.30 196 LEU A O 1
ATOM 1472 N N . GLU A 1 194 ? -5.855 38.962 6.160 1.00 19.72 197 GLU A N 1
ATOM 1473 C CA . GLU A 1 194 ? -7.278 39.206 6.351 1.00 21.07 197 GLU A CA 1
ATOM 1474 C C . GLU A 1 194 ? -8.094 37.940 6.374 1.00 26.33 197 GLU A C 1
ATOM 1475 O O . GLU A 1 194 ? -8.995 37.842 7.208 1.00 27.91 197 GLU A O 1
ATOM 1481 N N . GLU A 1 195 ? -7.763 36.951 5.518 1.00 22.32 198 GLU A N 1
ATOM 1482 C CA . GLU A 1 195 ? -8.442 35.648 5.530 1.00 22.36 198 GLU A CA 1
ATOM 1483 C C . GLU A 1 195 ? -8.178 34.957 6.870 1.00 23.41 198 GLU A C 1
ATOM 1484 O O . GLU A 1 195 ? -9.097 34.357 7.431 1.00 22.69 198 GLU A O 1
ATOM 1490 N N . ALA A 1 196 ? -6.929 35.057 7.371 1.00 19.57 199 ALA A N 1
ATOM 1491 C CA . ALA A 1 196 ? -6.492 34.486 8.651 1.00 18.39 199 ALA A CA 1
ATOM 1492 C C . ALA A 1 196 ? -7.298 35.091 9.825 1.00 25.42 199 ALA A C 1
ATOM 1493 O O . ALA A 1 196 ? -7.752 34.344 10.706 1.00 23.96 199 ALA A O 1
ATOM 1495 N N . LEU A 1 197 ? -7.533 36.430 9.781 1.00 24.17 200 LEU A N 1
ATOM 1496 C CA . LEU A 1 197 ? -8.318 37.161 10.779 1.00 24.50 200 LEU A CA 1
ATOM 1497 C C . LEU A 1 197 ? -9.794 36.766 10.726 1.00 27.30 200 LEU A C 1
ATOM 1498 O O . LEU A 1 197 ? -10.403 36.628 11.785 1.00 27.40 200 LEU A O 1
ATOM 1503 N N . GLU A 1 198 ? -10.366 36.552 9.503 1.00 23.07 201 GLU A N 1
ATOM 1504 C CA . GLU A 1 198 ? -11.737 36.075 9.335 1.00 22.59 201 GLU A CA 1
ATOM 1505 C C . GLU A 1 198 ? -11.833 34.651 9.885 1.00 26.22 201 GLU A C 1
ATOM 1506 O O . GLU A 1 198 ? -12.800 34.343 10.576 1.00 26.32 201 GLU A O 1
ATOM 1512 N N . LEU A 1 199 ? -10.844 33.774 9.578 1.00 20.23 202 LEU A N 1
ATOM 1513 C CA . LEU A 1 199 ? -10.859 32.400 10.085 1.00 19.41 202 LEU A CA 1
ATOM 1514 C C . LEU A 1 199 ? -10.790 32.360 11.639 1.00 22.53 202 LEU A C 1
ATOM 1515 O O . LEU A 1 199 ? -11.484 31.553 12.259 1.00 21.76 202 LEU A O 1
ATOM 1520 N N . PHE A 1 200 ? -9.973 33.247 12.246 1.00 19.75 203 PHE A N 1
ATOM 1521 C CA . PHE A 1 200 ? -9.862 3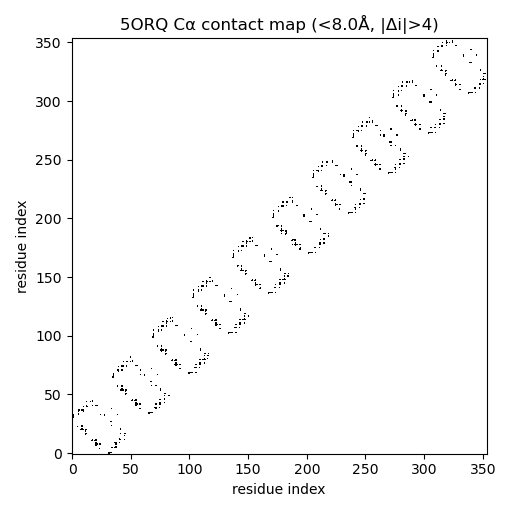3.387 13.697 1.00 19.81 203 PHE A CA 1
ATOM 1522 C C . PHE A 1 200 ? -11.247 33.740 14.292 1.00 25.84 203 PHE A C 1
ATOM 1523 O O . PHE A 1 200 ? -11.622 33.188 15.326 1.00 25.04 203 PHE A O 1
ATOM 1531 N N . GLU A 1 201 ? -12.018 34.613 13.608 1.00 25.20 204 GLU A N 1
ATOM 1532 C CA . GLU A 1 201 ? -13.376 34.987 14.040 1.00 27.12 204 GLU A CA 1
ATOM 1533 C C . GLU A 1 201 ? -14.328 33.797 13.924 1.00 30.73 204 GLU A C 1
ATOM 1534 O O . GLU A 1 201 ? -15.099 33.552 14.852 1.00 31.65 204 GLU A O 1
ATOM 1540 N N . GLU A 1 202 ? -14.245 33.034 12.808 1.00 25.68 205 GLU A N 1
ATOM 1541 C CA . GLU A 1 202 ? -15.079 31.857 12.535 1.00 25.78 205 GLU A CA 1
ATOM 1542 C C . GLU A 1 202 ? -14.780 30.748 13.551 1.00 26.40 205 GLU A C 1
ATOM 1543 O O . GLU A 1 202 ? -15.692 30.047 13.980 1.00 26.32 205 GLU A O 1
ATOM 1557 N N . LYS A 1 204 ? -13.753 31.228 16.784 1.00 27.35 207 LYS A N 1
ATOM 1558 C CA . LYS A 1 204 ? -14.370 31.684 18.031 1.00 29.60 207 LYS A CA 1
ATOM 1559 C C . LYS A 1 204 ? -15.881 31.463 18.052 1.00 37.82 207 LYS A C 1
ATOM 1560 O O . LYS A 1 204 ? -16.418 31.029 19.074 1.00 38.55 207 LYS A O 1
ATOM 1566 N N . GLU A 1 205 ? -16.558 31.726 16.911 1.00 36.82 208 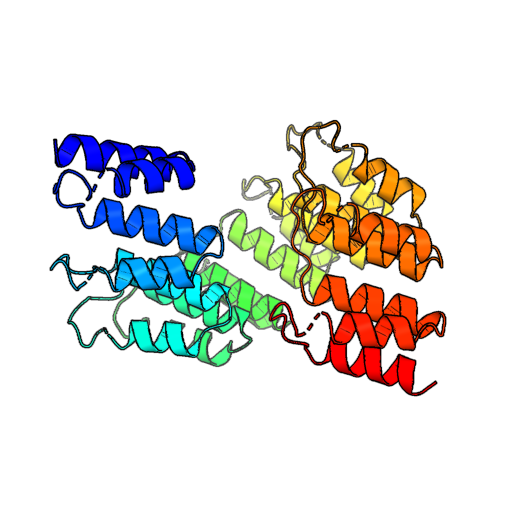GLU A N 1
ATOM 1567 C CA . GLU A 1 205 ? -18.006 31.544 16.737 1.00 38.69 208 GLU A CA 1
ATOM 1568 C C . GLU A 1 205 ? -18.400 30.064 16.822 1.00 41.17 208 GLU A C 1
ATOM 1569 O O . GLU A 1 205 ? -19.524 29.754 17.206 1.00 42.79 208 GLU A O 1
ATOM 1575 N N . LYS A 1 206 ? -17.471 29.162 16.493 1.00 35.00 209 LYS A N 1
ATOM 1576 C CA . LYS A 1 206 ? -17.664 27.710 16.577 1.00 34.10 209 LYS A CA 1
ATOM 1577 C C . LYS A 1 206 ? -17.337 27.170 17.998 1.00 37.08 209 LYS A C 1
ATOM 1578 O O . LYS A 1 206 ? -17.345 25.960 18.220 1.00 36.01 209 LYS A O 1
ATOM 1584 N N . GLY A 1 207 ? -17.080 28.089 18.932 1.00 34.12 210 GLY A N 1
ATOM 1585 C CA . GLY A 1 207 ? -16.786 27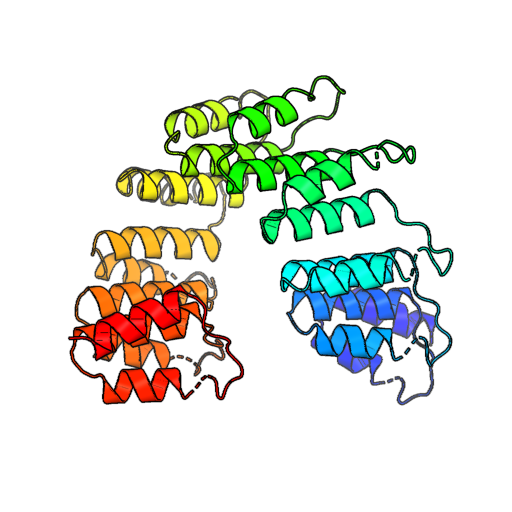.798 20.329 1.00 34.08 210 GLY A CA 1
ATOM 1586 C C . GLY A 1 207 ? -15.373 27.338 20.627 1.00 36.34 210 GLY A C 1
ATOM 1587 O O . GLY A 1 207 ? -15.125 26.814 21.719 1.00 36.75 210 GLY A O 1
ATOM 1588 N N . ILE A 1 208 ? -14.437 27.511 19.660 1.00 29.84 211 ILE A N 1
ATOM 1589 C CA . ILE A 1 208 ? -13.026 27.114 19.809 1.00 26.57 211 ILE A CA 1
ATOM 1590 C C . ILE A 1 208 ? -12.294 28.286 20.450 1.00 31.03 211 ILE A C 1
ATOM 1591 O O . ILE A 1 208 ? -12.265 29.389 19.890 1.00 30.52 211 ILE A O 1
ATOM 1596 N N . VAL A 1 209 ? -11.744 28.063 21.641 1.00 27.70 212 VAL A N 1
ATOM 1597 C CA . VAL A 1 209 ? -11.074 29.134 22.373 1.00 28.08 212 VAL A CA 1
ATOM 1598 C C . VAL A 1 209 ? -9.587 29.231 21.952 1.00 27.40 212 VAL A C 1
ATOM 1599 O O . VAL A 1 209 ? -8.889 28.219 21.992 1.00 25.89 212 VAL A O 1
ATOM 1603 N N . PRO A 1 210 ? -9.079 30.431 21.582 1.00 22.87 213 PRO A N 1
ATOM 1604 C CA . PRO A 1 210 ? -7.638 30.538 21.253 1.00 22.19 213 PRO A CA 1
ATOM 1605 C C . PRO A 1 210 ? -6.766 30.280 22.474 1.00 25.84 213 PRO A C 1
ATOM 1606 O O . PRO A 1 210 ? -7.205 30.508 23.596 1.00 27.62 213 PRO A O 1
ATOM 1610 N N . ASP A 1 211 ? -5.554 29.790 22.258 1.00 22.00 214 ASP A N 1
ATOM 1611 C CA . ASP A 1 211 ? -4.568 29.629 23.326 1.00 21.44 214 ASP A CA 1
ATOM 1612 C C . ASP A 1 211 ? -3.416 30.620 23.011 1.00 26.35 214 ASP A C 1
ATOM 1613 O O . ASP A 1 211 ? -3.555 31.397 22.053 1.00 25.18 214 ASP A O 1
ATOM 1618 N N . VAL A 1 212 ? -2.303 30.602 23.788 1.00 23.17 215 VAL A N 1
ATOM 1619 C CA . VAL A 1 212 ? -1.163 31.517 23.588 1.00 22.89 215 VAL A CA 1
ATOM 1620 C C . VAL A 1 212 ? -0.544 31.347 22.182 1.00 22.75 215 VAL A C 1
ATOM 1621 O O . VAL A 1 212 ? -0.170 32.351 21.584 1.00 22.18 215 VAL A O 1
ATOM 1625 N N . VAL A 1 213 ? -0.508 30.104 21.644 1.00 17.44 216 VAL A N 1
ATOM 1626 C CA . VAL A 1 213 ? 0.029 29.805 20.305 1.00 15.54 216 VAL A CA 1
ATOM 1627 C C . VAL A 1 213 ? -0.803 30.513 19.206 1.00 16.70 216 VAL A C 1
ATOM 1628 O O . VAL A 1 213 ? -0.211 31.092 18.288 1.00 14.22 216 VAL A O 1
ATOM 1632 N N . THR A 1 214 ? -2.151 30.528 19.345 1.00 13.98 217 THR A N 1
ATOM 1633 C CA . THR A 1 214 ? -3.032 31.247 18.421 1.00 14.30 217 THR A CA 1
ATOM 1634 C C . THR A 1 214 ? -2.656 32.752 18.403 1.00 19.28 217 THR A C 1
ATOM 1635 O O . THR A 1 214 ? -2.468 33.321 17.331 1.00 16.80 217 THR A O 1
ATOM 1639 N N . TYR A 1 215 ? -2.502 33.361 19.589 1.00 18.52 218 TYR A N 1
ATOM 1640 C CA . TYR A 1 215 ? -2.113 34.759 19.728 1.00 20.08 218 TYR A CA 1
ATOM 1641 C C . TYR A 1 215 ? -0.738 35.052 19.133 1.00 19.72 218 TYR A C 1
ATOM 1642 O O . TYR A 1 215 ? -0.620 36.011 18.385 1.00 19.97 218 TYR A O 1
ATOM 1651 N N . ASN A 1 216 ? 0.266 34.200 19.402 1.00 16.12 219 ASN A N 1
ATOM 1652 C CA . ASN A 1 216 ? 1.627 34.311 18.850 1.00 15.18 219 ASN A CA 1
ATOM 1653 C C . ASN A 1 216 ? 1.610 34.298 17.317 1.00 18.46 219 ASN A C 1
ATOM 1654 O O . ASN A 1 216 ? 2.333 35.065 16.685 1.00 16.34 219 ASN A O 1
ATOM 1659 N N . THR A 1 217 ? 0.746 33.453 16.736 1.00 15.06 220 THR A N 1
ATOM 1660 C CA . THR A 1 217 ? 0.539 33.332 15.291 1.00 14.27 220 THR A CA 1
ATOM 1661 C C . THR A 1 217 ? -0.045 34.621 14.713 1.00 16.58 220 THR A C 1
ATOM 1662 O O . THR A 1 217 ? 0.458 35.117 13.703 1.00 15.65 220 THR A O 1
ATOM 1666 N N . LEU A 1 218 ? -1.089 35.171 15.357 1.00 14.99 221 LEU A N 1
ATOM 1667 C CA . LEU A 1 218 ? -1.714 36.418 14.931 1.00 16.75 221 LEU A CA 1
ATOM 1668 C C . LEU A 1 218 ? -0.706 37.564 15.029 1.00 21.57 221 LEU A C 1
ATOM 1669 O O . LEU A 1 218 ? -0.585 38.348 14.087 1.00 21.62 221 LEU A O 1
ATOM 1674 N N . ILE A 1 219 ? 0.031 37.629 16.155 1.00 16.68 222 ILE A N 1
ATOM 1675 C CA . ILE A 1 219 ? 1.079 38.636 16.404 1.00 15.61 222 ILE A CA 1
ATOM 1676 C C . ILE A 1 219 ? 2.134 38.583 15.292 1.00 18.87 222 ILE A C 1
ATOM 1677 O O . ILE A 1 219 ? 2.457 39.623 14.718 1.00 20.21 222 ILE A O 1
ATOM 1682 N N . SER A 1 220 ? 2.633 37.377 14.971 1.00 13.91 223 SER A N 1
ATOM 1683 C CA . SER A 1 220 ? 3.584 37.168 13.877 1.00 14.88 223 SER A CA 1
ATOM 1684 C C . SER A 1 220 ? 3.030 37.682 12.536 1.00 19.94 223 SER A C 1
ATOM 1685 O O . SER A 1 220 ? 3.678 38.493 11.888 1.00 19.66 223 SER A O 1
ATOM 1688 N N . GLY A 1 221 ? 1.840 37.225 12.152 1.00 18.09 224 GLY A N 1
ATOM 1689 C CA . GLY A 1 221 ? 1.184 37.654 10.920 1.00 19.44 224 GLY A CA 1
ATOM 1690 C C . GLY A 1 221 ? 1.000 39.162 10.822 1.00 24.69 224 GLY A C 1
ATOM 1691 O O . GLY A 1 221 ? 1.323 39.753 9.790 1.00 25.62 224 GLY A O 1
ATOM 1692 N N . LEU A 1 222 ? 0.512 39.805 11.903 1.00 20.84 225 LEU A N 1
ATOM 1693 C CA . LEU A 1 222 ? 0.306 41.263 11.941 1.00 22.09 225 LEU A CA 1
ATOM 1694 C C . LEU A 1 222 ? 1.621 42.034 11.693 1.00 27.47 225 LEU A C 1
ATOM 1695 O O . LEU A 1 222 ? 1.650 42.923 10.850 1.00 27.30 225 LEU A O 1
ATOM 1700 N N . GLY A 1 223 ? 2.686 41.625 12.368 1.00 25.14 226 GLY A N 1
ATOM 1701 C CA . GLY A 1 223 ? 4.013 42.217 12.244 1.00 27.09 226 GLY A CA 1
ATOM 1702 C C . GLY A 1 223 ? 4.556 42.166 10.830 1.00 36.18 226 GLY A C 1
ATOM 1703 O O . GLY A 1 223 ? 5.073 43.167 10.328 1.00 37.86 226 GLY A O 1
ATOM 1704 N N . LYS A 1 224 ? 4.404 41.000 10.175 1.00 34.30 227 LYS A N 1
ATOM 1705 C CA . LYS A 1 224 ? 4.817 40.726 8.799 1.00 35.07 227 LYS A CA 1
ATOM 1706 C C . LYS A 1 224 ? 4.056 41.606 7.788 1.00 40.18 227 LYS A C 1
ATOM 1707 O O . LYS A 1 224 ? 4.632 41.981 6.763 1.00 42.10 227 LYS A O 1
ATOM 1713 N N . ALA A 1 225 ? 2.773 41.931 8.068 1.00 34.40 228 ALA A N 1
ATOM 1714 C CA . ALA A 1 225 ? 1.950 42.752 7.179 1.00 34.87 228 ALA A CA 1
ATOM 1715 C C . ALA A 1 225 ? 2.140 44.262 7.388 1.00 37.19 228 ALA A C 1
ATOM 1716 O O . ALA A 1 225 ? 1.370 45.060 6.842 1.00 38.34 228 ALA A O 1
ATOM 1718 N N . GLY A 1 226 ? 3.174 44.631 8.147 1.00 31.29 229 GLY A N 1
ATOM 1719 C CA . GLY A 1 226 ? 3.483 46.012 8.495 1.00 31.25 229 GLY A CA 1
ATOM 1720 C C . GLY A 1 226 ? 2.460 46.587 9.457 1.00 34.65 229 GLY A C 1
ATOM 1721 O O . GLY A 1 226 ? 2.126 47.771 9.372 1.00 36.77 229 GLY A O 1
ATOM 1722 N N . ARG A 1 227 ? 1.933 45.739 10.369 1.00 27.71 230 ARG A N 1
ATOM 1723 C CA . ARG A 1 227 ? 0.907 46.116 11.347 1.00 26.43 230 ARG A CA 1
ATOM 1724 C C . ARG A 1 227 ? 1.364 45.801 12.774 1.00 27.84 230 ARG A C 1
ATOM 1725 O O . ARG A 1 227 ? 0.624 45.237 13.593 1.00 25.03 230 ARG A O 1
ATOM 1733 N N . LEU A 1 228 ? 2.595 46.237 13.074 1.00 25.82 231 LEU A N 1
ATOM 1734 C CA . LEU A 1 228 ? 3.238 46.085 14.374 1.00 25.68 231 LEU A CA 1
ATOM 1735 C C . LEU A 1 228 ? 2.460 46.744 15.516 1.00 29.18 231 LEU A C 1
ATOM 1736 O O . LEU A 1 228 ? 2.441 46.200 16.625 1.00 27.01 231 LEU A O 1
ATOM 1741 N N . GLU A 1 229 ? 1.769 47.874 15.244 1.00 28.91 232 GLU A N 1
ATOM 1742 C CA . GLU A 1 229 ? 0.978 48.555 16.275 1.00 30.02 232 GLU A CA 1
ATOM 1743 C C . GLU A 1 229 ? -0.213 47.715 16.744 1.00 31.42 232 GLU A C 1
ATOM 1744 O O . GLU A 1 229 ? -0.470 47.659 17.942 1.00 29.90 232 GLU A O 1
ATOM 1750 N N . GLU A 1 230 ? -0.891 47.009 15.813 1.00 28.12 233 GLU A N 1
ATOM 1751 C CA . GLU A 1 230 ? -1.984 46.094 16.143 1.00 27.74 233 GLU A CA 1
ATOM 1752 C C . GLU A 1 230 ? -1.448 44.872 16.887 1.00 28.82 233 GLU A C 1
ATOM 1753 O O . GLU A 1 230 ? -2.160 44.334 17.736 1.00 29.37 233 GLU A O 1
ATOM 1759 N N . ALA A 1 231 ? -0.218 44.400 16.549 1.00 22.57 234 ALA A N 1
ATOM 1760 C CA . ALA A 1 231 ? 0.387 43.249 17.244 1.00 20.90 234 ALA A CA 1
ATOM 1761 C C . ALA A 1 231 ? 0.629 43.622 18.721 1.00 27.32 234 ALA A C 1
ATOM 1762 O O . ALA A 1 231 ? 0.275 42.845 19.606 1.00 24.92 234 ALA A O 1
ATOM 1764 N N . LEU A 1 232 ? 1.197 44.828 18.967 1.00 28.33 235 LEU A N 1
ATOM 1765 C CA . LEU A 1 232 ? 1.499 45.347 20.312 1.00 30.30 235 LEU A CA 1
ATOM 1766 C C . LEU A 1 232 ? 0.228 45.614 21.109 1.00 39.59 235 LEU A C 1
ATOM 1767 O O . LEU A 1 232 ? 0.215 45.402 22.323 1.00 40.10 235 LEU A O 1
ATOM 1772 N N . GLU A 1 233 ? -0.850 46.043 20.417 1.00 39.46 236 GLU A N 1
ATOM 1773 C CA . GLU A 1 233 ? -2.166 46.297 21.006 1.00 41.34 236 GLU A CA 1
ATOM 1774 C C . GLU A 1 233 ? -2.775 44.963 21.461 1.00 44.41 236 GLU A C 1
ATOM 1775 O O . GLU A 1 233 ? -3.338 44.899 22.554 1.00 45.92 236 GLU A O 1
ATOM 1781 N N . LEU A 1 234 ? -2.626 43.902 20.638 1.00 37.63 237 LEU A N 1
ATOM 1782 C CA . LEU A 1 234 ? -3.101 42.545 20.914 1.00 36.33 237 LEU A CA 1
ATOM 1783 C C . LEU A 1 234 ? -2.365 41.935 22.123 1.00 41.66 237 LEU A C 1
ATOM 1784 O O . LEU A 1 234 ? -3.001 41.277 22.944 1.00 43.83 237 LEU A O 1
ATOM 1789 N N . PHE A 1 235 ? -1.037 42.161 22.228 1.00 35.32 238 PHE A N 1
ATOM 1790 C CA . PHE A 1 235 ? -0.197 41.719 23.344 1.00 33.48 238 PHE A CA 1
ATOM 1791 C C . PHE A 1 235 ? -0.603 42.445 24.649 1.00 41.64 238 PHE A C 1
ATOM 1792 O O . PHE A 1 235 ? -0.778 41.788 25.676 1.00 41.09 238 PHE A O 1
ATOM 1800 N N . GLU A 1 236 ? -0.747 43.790 24.596 1.00 41.63 239 GLU A N 1
ATOM 1801 C CA . GLU A 1 236 ? -1.144 44.639 25.737 1.00 44.22 239 GLU A CA 1
ATOM 1802 C C . GLU A 1 236 ? -2.548 44.328 26.259 1.00 51.83 239 GLU A C 1
ATOM 1803 O O . GLU A 1 236 ? -2.896 44.745 27.368 1.00 52.83 239 GLU A O 1
ATOM 1809 N N . GLU A 1 237 ? -3.335 43.576 25.459 1.00 50.05 240 GLU A N 1
ATOM 1810 C CA . GLU A 1 237 ? -4.692 43.119 25.746 1.00 51.80 240 GLU A CA 1
ATOM 1811 C C . GLU A 1 237 ? -4.693 41.660 26.222 1.00 54.89 240 GLU A C 1
ATOM 1812 O O . GLU A 1 237 ? -5.478 41.308 27.099 1.00 57.09 240 GLU A O 1
ATOM 1826 N N . LYS A 1 239 ? -3.035 39.860 28.180 1.00 54.49 242 LYS A N 1
ATOM 1827 C CA . LYS A 1 239 ? -2.884 39.702 29.616 1.00 56.93 242 LYS A CA 1
ATOM 1828 C C . LYS A 1 239 ? -4.246 39.782 30.318 1.00 66.56 242 LYS A C 1
ATOM 1829 O O . LYS A 1 239 ? -4.499 39.000 31.242 1.00 67.36 242 LYS A O 1
ATOM 1835 N N . GLU A 1 240 ? -5.131 40.703 29.848 1.00 65.77 243 GLU A N 1
ATOM 1836 C CA . GLU A 1 240 ? -6.482 40.923 30.383 1.00 67.86 243 GLU A CA 1
ATOM 1837 C C . GLU A 1 240 ? -7.337 39.663 30.262 1.00 72.18 243 GLU A C 1
ATOM 1838 O O . GLU A 1 240 ? -7.937 39.248 31.251 1.00 73.56 243 GLU A O 1
ATOM 1844 N N . LYS A 1 241 ? -7.340 39.019 29.079 1.00 67.82 244 LYS A N 1
ATOM 1845 C CA . LYS A 1 241 ? -8.087 37.776 28.837 1.00 67.61 244 LYS A CA 1
ATOM 1846 C C . LYS A 1 241 ? -7.515 36.566 29.614 1.00 69.90 244 LYS A C 1
ATOM 1847 O O . LYS A 1 241 ? -8.019 35.446 29.478 1.00 69.53 244 LYS A O 1
ATOM 1853 N N . GLY A 1 242 ? -6.493 36.819 30.435 1.00 65.00 245 GLY A N 1
ATOM 1854 C CA . GLY A 1 242 ? -5.847 35.819 31.275 1.00 63.67 245 GLY A CA 1
ATOM 1855 C C . GLY A 1 242 ? -4.775 35.001 30.588 1.00 63.92 245 GLY A C 1
ATOM 1856 O O . GLY A 1 242 ? -4.138 34.170 31.243 1.00 64.05 245 GLY A O 1
ATOM 1857 N N . ILE A 1 243 ? -4.582 35.208 29.259 1.00 56.29 246 ILE A N 1
ATOM 1858 C CA . ILE A 1 243 ? -3.576 34.493 28.469 1.00 52.55 246 ILE A CA 1
ATOM 1859 C C . ILE A 1 243 ? -2.192 35.034 28.857 1.00 50.03 246 ILE A C 1
ATOM 1860 O O . ILE A 1 243 ? -1.968 36.250 28.873 1.00 50.00 246 ILE A O 1
ATOM 1865 N N . VAL A 1 244 ? -1.302 34.122 29.251 1.00 39.87 247 VAL A N 1
ATOM 1866 C CA . VAL A 1 244 ? 0.029 34.499 29.695 1.00 36.37 247 VAL A CA 1
ATOM 1867 C C . VAL A 1 244 ? 1.018 34.427 28.524 1.00 31.06 247 VAL A C 1
ATOM 1868 O O . VAL A 1 244 ? 1.308 33.324 28.051 1.00 28.28 247 VAL A O 1
ATOM 1872 N N . PRO A 1 245 ? 1.601 35.573 28.100 1.00 24.75 248 PRO A N 1
ATOM 1873 C CA . PRO A 1 245 ? 2.642 35.523 27.054 1.00 23.05 248 PRO A CA 1
ATOM 1874 C C . PRO A 1 245 ? 3.791 34.593 27.442 1.00 26.27 248 PRO A C 1
ATOM 1875 O O . PRO A 1 245 ? 4.114 34.457 28.628 1.00 26.69 248 PRO A O 1
ATOM 1879 N N . ASP A 1 246 ? 4.346 33.888 26.453 1.00 20.23 249 ASP A N 1
ATOM 1880 C CA . ASP A 1 246 ? 5.463 32.970 26.661 1.00 18.13 249 ASP A CA 1
ATOM 1881 C C . ASP A 1 246 ? 6.702 33.485 25.915 1.00 18.81 249 ASP A C 1
ATOM 1882 O O . ASP A 1 246 ? 6.652 34.584 25.361 1.00 17.00 249 ASP A O 1
ATOM 1887 N N . VAL A 1 247 ? 7.791 32.694 25.891 1.00 16.11 250 VAL A N 1
ATOM 1888 C CA . VAL A 1 247 ? 9.055 33.043 25.241 1.00 15.35 250 VAL A CA 1
ATOM 1889 C C . VAL A 1 247 ? 8.823 33.388 23.757 1.00 17.38 250 VAL A C 1
ATOM 1890 O O . VAL A 1 247 ? 9.418 34.341 23.258 1.00 16.32 250 VAL A O 1
ATOM 1894 N N . VAL A 1 248 ? 7.917 32.651 23.084 1.00 14.56 251 VAL A N 1
ATOM 1895 C CA . VAL A 1 248 ? 7.606 32.861 21.671 1.00 11.55 251 VAL A CA 1
ATOM 1896 C C . VAL A 1 248 ? 6.908 34.218 21.469 1.00 12.09 251 VAL A C 1
ATOM 1897 O O . VAL A 1 248 ? 7.254 34.911 20.511 1.00 11.32 251 VAL A O 1
ATOM 1901 N N . THR A 1 249 ? 5.956 34.613 22.356 1.00 10.81 252 THR A N 1
ATOM 1902 C CA . THR A 1 249 ? 5.249 35.907 22.258 1.00 11.14 252 THR A CA 1
ATOM 1903 C C . THR A 1 249 ? 6.297 37.044 22.234 1.00 15.08 252 THR A C 1
ATOM 1904 O O . THR A 1 249 ? 6.266 37.902 21.345 1.00 12.47 252 THR A O 1
ATOM 1908 N N . TYR A 1 250 ? 7.219 37.019 23.220 1.00 12.49 253 TYR A N 1
ATOM 1909 C CA . TYR A 1 250 ? 8.280 38.003 23.365 1.00 12.64 253 TYR A CA 1
ATOM 1910 C C . TYR A 1 250 ? 9.214 37.960 22.201 1.00 14.20 253 TYR A C 1
ATOM 1911 O O . TYR A 1 250 ? 9.487 39.022 21.653 1.00 13.14 253 TYR A O 1
ATOM 1920 N N . ASN A 1 251 ? 9.673 36.740 21.773 1.00 11.01 254 ASN A N 1
ATOM 1921 C CA . ASN A 1 251 ? 10.584 36.597 20.623 1.00 9.83 254 ASN A CA 1
ATOM 1922 C C . ASN A 1 251 ? 10.016 37.206 19.376 1.00 12.19 254 ASN A C 1
ATOM 1923 O O . ASN A 1 251 ? 10.734 37.897 18.654 1.00 10.35 254 ASN A O 1
ATOM 1928 N N . THR A 1 252 ? 8.710 36.994 19.150 1.00 9.10 255 THR A N 1
ATOM 1929 C CA . THR A 1 252 ? 8.018 37.499 17.957 1.00 8.83 255 THR A CA 1
ATOM 1930 C C . THR A 1 252 ? 7.937 39.025 17.966 1.00 10.88 255 THR A C 1
ATOM 1931 O O . THR A 1 252 ? 8.216 39.649 16.954 1.00 11.58 255 THR A O 1
ATOM 1935 N N . LEU A 1 253 ? 7.548 39.612 19.085 1.00 10.11 256 LEU A N 1
ATOM 1936 C CA . LEU A 1 253 ? 7.430 41.080 19.189 1.00 12.40 256 LEU A CA 1
ATOM 1937 C C . LEU A 1 253 ? 8.793 41.754 19.118 1.00 15.48 256 LEU A C 1
ATOM 1938 O O . LEU A 1 253 ? 8.921 42.785 18.464 1.00 14.43 256 LEU A O 1
ATOM 1943 N N . ILE A 1 254 ? 9.817 41.128 19.728 1.00 11.86 257 ILE A N 1
ATOM 1944 C CA . ILE A 1 254 ? 11.206 41.616 19.696 1.00 10.97 257 ILE A CA 1
ATOM 1945 C C . ILE A 1 254 ? 11.683 41.669 18.244 1.00 15.48 257 ILE A C 1
ATOM 1946 O O . ILE A 1 254 ? 12.287 42.665 17.843 1.00 15.82 257 ILE A O 1
ATOM 1951 N N . SER A 1 255 ? 11.377 40.614 17.450 1.00 11.88 258 SER A N 1
ATOM 1952 C CA . SER A 1 255 ? 11.730 40.551 16.032 1.00 12.12 258 SER A CA 1
ATOM 1953 C C . SER A 1 255 ? 11.052 41.689 15.243 1.00 17.30 258 SER A C 1
ATOM 1954 O O . SER A 1 255 ? 11.734 42.400 14.501 1.00 16.30 258 SER A O 1
ATOM 1957 N N . GLY A 1 256 ? 9.743 41.851 15.444 1.00 15.10 259 GLY A N 1
ATOM 1958 C CA . GLY A 1 256 ? 8.941 42.895 14.804 1.00 17.00 259 GLY A CA 1
ATOM 1959 C C . GLY A 1 256 ? 9.492 44.280 15.096 1.00 22.07 259 GLY A C 1
ATOM 1960 O O . GLY A 1 256 ? 9.758 45.056 14.169 1.00 22.11 259 GLY A O 1
ATOM 1961 N N . LEU A 1 257 ? 9.728 44.574 16.389 1.00 18.58 260 LEU A N 1
ATOM 1962 C CA . LEU A 1 257 ? 10.285 45.860 16.822 1.00 19.70 260 LEU A CA 1
ATOM 1963 C C . LEU A 1 257 ? 11.671 46.078 16.258 1.00 23.65 260 LEU A C 1
ATOM 1964 O O . LEU A 1 257 ? 11.911 47.134 15.698 1.00 24.06 260 LEU A O 1
ATOM 1969 N N . GLY A 1 258 ? 12.534 45.060 16.343 1.00 21.28 261 GLY A N 1
ATOM 1970 C CA . GLY A 1 258 ? 13.905 45.113 15.839 1.00 22.10 261 GLY A CA 1
ATOM 1971 C C . GLY A 1 258 ? 14.010 45.304 14.332 1.00 30.04 261 GLY A C 1
ATOM 1972 O O . GLY A 1 258 ? 14.940 45.961 13.860 1.00 31.25 261 GLY A O 1
ATOM 1973 N N . LYS A 1 259 ? 13.066 44.730 13.560 1.00 26.57 262 LYS A N 1
ATOM 1974 C CA . LYS A 1 259 ? 13.056 44.854 12.097 1.00 26.98 262 LYS A CA 1
ATOM 1975 C C . LYS A 1 259 ? 12.639 46.257 11.675 1.00 33.79 262 LYS A C 1
ATOM 1976 O O . LYS A 1 259 ? 13.119 46.748 10.655 1.00 35.96 262 LYS A O 1
ATOM 1982 N N . ALA A 1 260 ? 11.749 46.891 12.456 1.00 30.22 263 ALA A N 1
ATOM 1983 C CA . ALA A 1 260 ? 11.292 48.270 12.263 1.00 31.48 263 ALA A CA 1
ATOM 1984 C C . ALA A 1 260 ? 12.350 49.279 12.788 1.00 36.72 263 ALA A C 1
ATOM 1985 O O . ALA A 1 260 ? 12.091 50.481 12.818 1.00 37.61 263 ALA A O 1
ATOM 1987 N N . GLY A 1 261 ? 13.509 48.766 13.217 1.00 32.86 264 GLY A N 1
ATOM 1988 C CA . GLY A 1 261 ? 14.618 49.538 13.782 1.00 32.66 264 GLY A CA 1
ATOM 1989 C C . GLY A 1 261 ? 14.359 50.081 15.179 1.00 35.06 264 GLY A C 1
ATOM 1990 O O . GLY A 1 261 ? 15.216 50.785 15.736 1.00 35.43 264 GLY A O 1
ATOM 1991 N N . ARG A 1 262 ? 13.173 49.749 15.765 1.00 27.77 265 ARG A N 1
ATOM 1992 C CA . ARG A 1 262 ? 12.737 50.183 17.102 1.00 26.00 265 ARG A CA 1
ATOM 1993 C C . ARG A 1 262 ? 13.452 49.312 18.166 1.00 25.38 265 ARG A C 1
ATOM 1994 O O . ARG A 1 262 ? 12.826 48.610 18.967 1.00 22.08 265 ARG A O 1
ATOM 2002 N N . LEU A 1 263 ? 14.775 49.398 18.159 1.00 22.08 266 LEU A N 1
ATOM 2003 C CA . LEU A 1 263 ? 15.672 48.610 18.986 1.00 22.17 266 LEU A CA 1
ATOM 2004 C C . LEU A 1 263 ? 15.534 48.841 20.482 1.00 23.54 266 LEU A C 1
ATOM 2005 O O . LEU A 1 263 ? 15.598 47.873 21.236 1.00 21.73 266 LEU A O 1
ATOM 2010 N N . GLU A 1 264 ? 15.306 50.092 20.914 1.00 19.04 267 GLU A N 1
ATOM 2011 C CA . GLU A 1 264 ? 15.156 50.399 22.331 1.00 18.07 267 GLU A CA 1
ATOM 2012 C C . GLU A 1 264 ? 13.942 49.684 22.923 1.00 21.61 267 GLU A C 1
ATOM 2013 O O . GLU A 1 264 ? 14.049 49.069 23.983 1.00 20.70 267 GLU A O 1
ATOM 2019 N N . GLU A 1 265 ? 12.808 49.707 22.203 1.00 18.73 268 GLU A N 1
ATOM 2020 C CA . GLU A 1 265 ? 11.584 49.022 22.630 1.00 18.20 268 GLU A CA 1
ATOM 2021 C C . GLU A 1 265 ? 11.779 47.507 22.633 1.00 18.21 268 GLU A C 1
ATOM 2022 O O . GLU A 1 265 ? 11.326 46.855 23.565 1.00 17.75 268 GLU A O 1
ATOM 2028 N N . ALA A 1 266 ? 12.490 46.962 21.636 1.00 14.74 269 ALA A N 1
ATOM 2029 C CA . ALA A 1 266 ? 12.806 45.526 21.558 1.00 14.47 269 ALA A CA 1
ATOM 2030 C C . ALA A 1 266 ? 13.596 45.131 22.827 1.00 17.48 269 ALA A C 1
ATOM 2031 O O . ALA A 1 266 ? 13.232 44.168 23.495 1.00 15.94 269 ALA A O 1
ATOM 2033 N N . LEU A 1 267 ? 14.611 45.938 23.207 1.00 15.09 270 LEU A N 1
ATOM 2034 C CA . LEU A 1 267 ? 15.377 45.712 24.436 1.00 14.80 270 LEU A CA 1
ATOM 2035 C C . LEU A 1 267 ? 14.544 45.889 25.707 1.00 18.39 270 LEU A C 1
ATOM 2036 O O . LEU A 1 267 ? 14.803 45.190 26.694 1.00 17.97 270 LEU A O 1
ATOM 2041 N N . GLU A 1 268 ? 13.537 46.799 25.695 1.00 15.87 271 GLU A N 1
ATOM 2042 C CA . GLU A 1 268 ? 12.632 46.983 26.833 1.00 17.35 271 GLU A CA 1
ATOM 2043 C C . GLU A 1 268 ? 11.875 45.684 27.098 1.00 18.94 271 GLU A C 1
ATOM 2044 O O . GLU A 1 268 ? 11.739 45.269 28.252 1.00 17.88 271 GLU A O 1
ATOM 2050 N N . LEU A 1 269 ? 11.383 45.037 26.020 1.00 16.67 272 LEU A N 1
ATOM 2051 C CA . LEU A 1 269 ? 10.671 43.773 26.118 1.00 17.37 272 LEU A CA 1
ATOM 2052 C C . LEU A 1 269 ? 11.588 42.663 26.594 1.00 20.75 272 LEU A C 1
ATOM 2053 O O . LEU A 1 269 ? 11.154 41.804 27.364 1.00 20.74 272 LEU A O 1
ATOM 2058 N N . PHE A 1 270 ? 12.859 42.691 26.160 1.00 16.56 273 PHE A N 1
ATOM 2059 C CA . PHE A 1 270 ? 13.846 41.704 26.596 1.00 16.41 273 PHE A CA 1
ATOM 2060 C C . PHE A 1 270 ? 14.053 41.822 28.128 1.00 21.76 273 PHE A C 1
ATOM 2061 O O . PHE A 1 270 ? 14.106 40.801 28.814 1.00 21.04 273 PHE A O 1
ATOM 2069 N N . GLU A 1 271 ? 14.107 43.063 28.661 1.00 19.36 274 GLU A N 1
ATOM 2070 C CA . GLU A 1 271 ? 14.242 43.263 30.104 1.00 20.02 274 GLU A CA 1
ATOM 2071 C C . GLU A 1 271 ? 12.937 42.861 30.810 1.00 26.08 274 GLU A C 1
ATOM 2072 O O . GLU A 1 271 ? 12.994 42.196 31.842 1.00 25.28 274 GLU A O 1
ATOM 2078 N N . GLU A 1 272 ? 11.769 43.207 30.206 1.00 23.75 275 GLU A N 1
ATOM 2079 C CA . GLU A 1 272 ? 10.439 42.888 30.737 1.00 24.21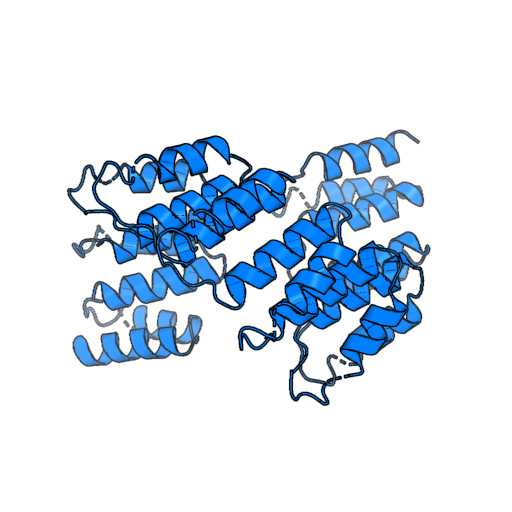 275 GLU A CA 1
ATOM 2080 C C . GLU A 1 272 ? 10.230 41.372 30.837 1.00 27.30 275 GLU A C 1
ATOM 2081 O O . GLU A 1 272 ? 9.707 40.914 31.849 1.00 28.75 275 GLU A O 1
ATOM 2095 N N . LYS A 1 274 ? 12.529 39.026 31.182 1.00 23.29 277 LYS A N 1
ATOM 2096 C CA . LYS A 1 274 ? 13.420 38.512 32.225 1.00 25.00 277 LY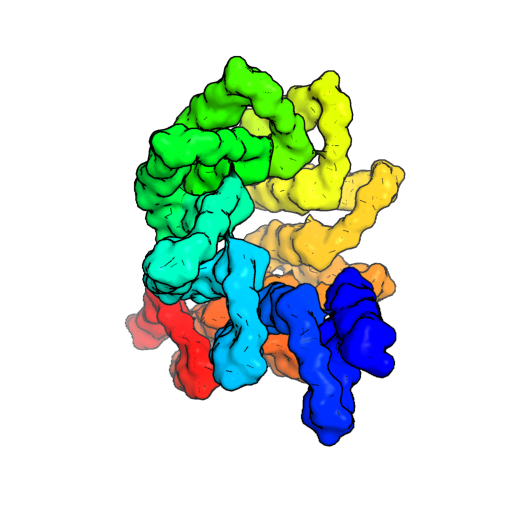S A CA 1
ATOM 2097 C C . LYS A 1 274 ? 12.850 38.770 33.613 1.00 30.71 277 LYS A C 1
ATOM 2098 O O . LYS A 1 274 ? 12.954 37.895 34.469 1.00 30.73 277 LYS A O 1
ATOM 2104 N N . GLU A 1 275 ? 12.215 39.945 33.820 1.00 29.66 278 GLU A N 1
ATOM 2105 C CA . GLU A 1 275 ? 11.591 40.330 35.098 1.00 32.35 278 GLU A CA 1
ATOM 2106 C C . GLU A 1 275 ? 10.409 39.401 35.401 1.00 37.71 278 GLU A C 1
ATOM 2107 O O . GLU A 1 275 ? 10.223 39.005 36.549 1.00 38.72 278 GLU A O 1
ATOM 2113 N N . LYS A 1 276 ? 9.632 39.044 34.357 1.00 33.34 279 LYS A N 1
ATOM 2114 C CA . LYS A 1 276 ? 8.440 38.193 34.430 1.00 32.94 279 LYS A CA 1
ATOM 2115 C C . LYS A 1 276 ? 8.756 36.695 34.492 1.00 35.81 279 LYS A C 1
ATOM 2116 O O . LYS A 1 276 ? 7.844 35.872 34.437 1.00 35.73 279 LYS A O 1
ATOM 2122 N N . GLY A 1 277 ? 10.034 36.358 34.620 1.00 32.29 280 GLY A N 1
ATOM 2123 C CA . GLY A 1 277 ? 10.493 34.979 34.712 1.00 31.79 280 GLY A CA 1
ATOM 2124 C C . GLY A 1 277 ? 10.515 34.200 33.416 1.00 33.81 280 GLY A C 1
ATOM 2125 O O . GLY A 1 277 ? 10.738 32.987 33.447 1.00 34.03 280 GLY A O 1
ATOM 2126 N N . ILE A 1 278 ? 10.294 34.875 32.259 1.00 28.25 281 ILE A N 1
ATOM 2127 C CA . ILE A 1 278 ? 10.341 34.229 30.939 1.00 26.02 281 ILE A CA 1
ATOM 2128 C C . ILE A 1 278 ? 11.816 34.199 30.546 1.00 30.26 281 ILE A C 1
ATOM 2129 O O . ILE A 1 278 ? 12.460 35.247 30.502 1.00 31.58 281 ILE A O 1
ATOM 2134 N N . VAL A 1 279 ? 12.359 32.995 30.342 1.00 25.15 282 VAL A N 1
ATOM 2135 C CA . VAL A 1 279 ? 13.775 32.763 30.066 1.00 23.63 282 VAL A CA 1
ATOM 2136 C C . VAL A 1 279 ? 14.141 32.921 28.569 1.00 22.95 282 VAL A C 1
ATOM 2137 O O . VAL A 1 279 ? 13.745 32.104 27.739 1.00 20.86 282 VAL A O 1
ATOM 2141 N N . PRO A 1 280 ? 14.995 33.918 28.239 1.00 17.76 283 PRO A N 1
ATOM 2142 C CA . PRO A 1 280 ? 15.467 34.051 26.852 1.00 15.95 283 PRO A CA 1
ATOM 2143 C C . PRO A 1 280 ? 16.160 32.777 26.351 1.00 18.39 283 PRO A C 1
ATOM 2144 O O . PRO A 1 280 ? 16.843 32.087 27.109 1.00 18.11 283 PRO A O 1
ATOM 2148 N N . ASP A 1 281 ? 15.963 32.458 25.082 1.00 14.93 284 ASP A N 1
ATOM 2149 C CA . ASP A 1 281 ? 16.589 31.290 24.479 1.00 14.62 284 ASP A CA 1
ATOM 2150 C C . ASP A 1 281 ? 17.451 31.715 23.287 1.00 17.14 284 ASP A C 1
ATOM 2151 O O . ASP A 1 281 ? 17.667 32.915 23.089 1.00 14.95 284 ASP A O 1
ATOM 2156 N N . VAL A 1 282 ? 17.923 30.744 22.483 1.00 13.36 285 VAL A N 1
ATOM 2157 C CA . VAL A 1 282 ? 18.739 31.000 21.285 1.00 13.22 285 VAL A CA 1
ATOM 2158 C C . VAL A 1 282 ? 17.997 31.933 20.298 1.00 13.35 285 VAL A C 1
ATOM 2159 O O . VAL A 1 282 ? 18.628 32.796 19.692 1.00 12.68 285 VAL A O 1
ATOM 2163 N N . VAL A 1 283 ? 16.673 31.788 20.171 1.00 10.06 286 VAL A N 1
ATOM 2164 C CA . VAL A 1 283 ? 15.891 32.651 19.279 1.00 10.09 286 VAL A CA 1
ATOM 2165 C C . VAL A 1 283 ? 15.894 34.102 19.797 1.00 12.83 286 VAL A C 1
ATOM 2166 O O . VAL A 1 283 ? 16.098 35.007 18.989 1.00 13.05 286 VAL A O 1
ATOM 2170 N N . THR A 1 284 ? 15.725 34.304 21.121 1.00 9.64 287 THR A N 1
ATOM 2171 C CA . THR A 1 284 ? 15.720 35.638 21.754 1.00 10.31 287 THR A CA 1
ATOM 2172 C C . THR A 1 284 ? 17.055 36.351 21.465 1.00 12.16 287 THR A C 1
ATOM 2173 O O . THR A 1 284 ? 17.049 37.443 20.906 1.00 10.95 287 THR A O 1
ATOM 2177 N N . TYR A 1 285 ? 18.183 35.702 21.806 1.00 9.89 288 TYR A N 1
ATOM 2178 C CA . TYR A 1 285 ? 19.510 36.288 21.629 1.00 10.77 288 TYR A CA 1
ATOM 2179 C C . TYR A 1 285 ? 19.865 36.521 20.185 1.00 13.75 288 TYR A C 1
ATOM 2180 O O . TYR A 1 285 ? 20.359 37.598 19.856 1.00 13.58 288 TYR A O 1
ATOM 2189 N N . THR A 1 286 ? 19.552 35.563 19.304 1.00 10.24 289 THR A N 1
ATOM 2190 C CA . THR A 1 286 ? 19.844 35.709 17.885 1.00 10.42 289 THR A CA 1
ATOM 2191 C C . THR A 1 286 ? 19.064 36.872 17.266 1.00 12.07 289 THR A C 1
ATOM 2192 O O . THR A 1 286 ? 19.637 37.632 16.484 1.00 11.47 289 THR A O 1
ATOM 2196 N N . THR A 1 287 ? 17.777 37.012 17.631 1.00 8.68 290 THR A N 1
ATOM 2197 C CA . THR A 1 287 ? 16.945 38.102 17.134 1.00 9.12 290 THR A CA 1
ATOM 2198 C C . THR A 1 287 ? 17.545 39.482 17.522 1.00 11.68 290 THR A C 1
ATOM 2199 O O . THR A 1 287 ? 17.619 40.369 16.674 1.00 11.29 290 THR A O 1
ATOM 2203 N N . LEU A 1 288 ? 17.943 39.648 18.797 1.00 9.24 291 LEU A N 1
ATOM 2204 C CA . LEU A 1 288 ? 18.536 40.885 19.294 1.00 9.98 291 LEU A CA 1
ATOM 2205 C C . LEU A 1 288 ? 19.883 41.177 18.666 1.00 13.26 291 LEU A C 1
ATOM 2206 O O . LEU A 1 288 ? 20.121 42.318 18.267 1.00 12.76 291 LEU A O 1
ATOM 2211 N N . ILE A 1 289 ? 20.741 40.142 18.520 1.00 9.54 292 ILE A N 1
ATOM 2212 C CA . ILE A 1 289 ? 22.055 40.257 17.882 1.00 9.91 292 ILE A CA 1
ATOM 2213 C C . ILE A 1 289 ? 21.887 40.764 16.427 1.00 12.70 292 ILE A C 1
ATOM 2214 O O . ILE A 1 289 ? 22.646 41.638 15.993 1.00 11.16 292 ILE A O 1
ATOM 2219 N N . SER A 1 290 ? 20.847 40.259 15.714 1.00 10.61 293 SER A N 1
ATOM 2220 C CA . SER A 1 290 ? 20.548 40.689 14.348 1.00 10.93 293 SER A CA 1
ATOM 2221 C C . SER A 1 290 ? 20.086 42.157 14.333 1.00 14.70 293 SER A C 1
ATOM 2222 O O . SER A 1 290 ? 20.580 42.928 13.520 1.00 14.83 293 SER A O 1
ATOM 2225 N N . GLY A 1 291 ? 19.183 42.509 15.242 1.00 12.22 294 GLY A N 1
ATOM 2226 C CA . GLY A 1 291 ? 18.667 43.865 15.394 1.00 13.61 294 GLY A CA 1
ATOM 2227 C C . GLY A 1 291 ? 19.776 44.860 15.673 1.00 18.88 294 GLY A C 1
ATOM 2228 O O . GLY A 1 291 ? 19.838 45.916 15.034 1.00 19.24 294 GLY A O 1
ATOM 2229 N N . LEU A 1 292 ? 20.692 44.499 16.592 1.00 14.80 295 LEU A N 1
ATOM 2230 C CA . LEU A 1 292 ? 21.828 45.346 16.981 1.00 15.25 295 LEU A CA 1
ATOM 2231 C C . LEU A 1 292 ? 22.823 45.535 15.837 1.00 22.04 295 LEU A C 1
ATOM 2232 O O . LEU A 1 292 ? 23.161 46.678 15.512 1.00 22.28 295 LEU A O 1
ATOM 2237 N N . GLY A 1 293 ? 23.247 44.425 15.228 1.00 18.46 296 GLY A N 1
ATOM 2238 C CA . GLY A 1 293 ? 24.179 44.404 14.105 1.00 19.65 296 GLY A CA 1
ATOM 2239 C C . GLY A 1 293 ? 23.676 45.196 12.907 1.00 25.33 296 GLY A C 1
ATOM 2240 O O . GLY A 1 293 ? 24.450 45.944 12.304 1.00 25.12 296 GLY A O 1
ATOM 2241 N N . LYS A 1 294 ? 22.365 45.054 12.570 1.00 22.20 297 LYS A N 1
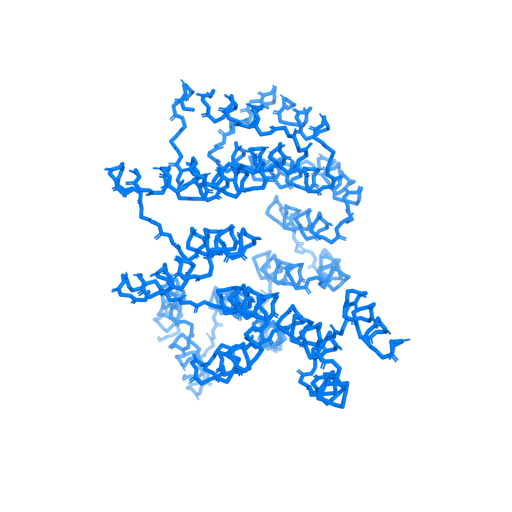ATOM 2242 C CA . LYS A 1 294 ? 21.709 45.766 11.454 1.00 21.87 297 LYS A CA 1
ATOM 2243 C C . LYS A 1 294 ? 21.612 47.280 11.695 1.00 26.82 297 LYS A C 1
ATOM 2244 O O . LYS A 1 294 ? 21.678 48.047 10.736 1.00 27.70 297 LYS A O 1
ATOM 2250 N N . ALA A 1 295 ? 21.494 47.709 12.972 1.00 23.05 298 ALA A N 1
ATOM 2251 C CA . ALA A 1 295 ? 21.456 49.126 13.353 1.00 24.21 298 ALA A CA 1
ATOM 2252 C C . ALA A 1 295 ? 22.871 49.743 13.517 1.00 31.76 298 ALA A C 1
ATOM 2253 O O . ALA A 1 295 ? 22.995 50.891 13.943 1.00 33.18 298 ALA A O 1
ATOM 2255 N N . GLY A 1 296 ? 23.909 48.987 13.158 1.00 29.17 299 GLY A N 1
ATOM 2256 C CA . GLY A 1 296 ? 25.299 49.425 13.240 1.00 30.13 299 GLY A CA 1
ATOM 2257 C C . GLY A 1 296 ? 25.966 49.196 14.588 1.00 33.17 299 GLY A C 1
ATOM 2258 O O . GLY A 1 296 ? 27.194 49.353 14.703 1.00 33.69 299 GLY A O 1
ATOM 2259 N N . ARG A 1 297 ? 25.161 48.782 15.612 1.00 25.08 300 ARG A N 1
ATOM 2260 C CA . ARG A 1 297 ? 25.609 48.508 16.989 1.00 22.75 300 ARG A CA 1
ATOM 2261 C C . ARG A 1 297 ? 26.277 47.126 17.056 1.00 23.09 300 ARG A C 1
ATOM 2262 O O . ARG A 1 297 ? 25.818 46.235 17.771 1.00 20.29 300 ARG A O 1
ATOM 2270 N N . LEU A 1 298 ? 27.363 46.959 16.299 1.00 21.08 301 LEU A N 1
ATOM 2271 C CA . LEU A 1 298 ? 28.076 45.689 16.167 1.00 20.57 301 LEU A CA 1
ATOM 2272 C C . LEU A 1 298 ? 28.803 45.277 17.438 1.00 21.85 301 LEU A C 1
ATOM 2273 O O . LEU A 1 298 ? 28.822 44.086 17.744 1.00 19.96 301 LEU A O 1
ATOM 2278 N N . GLU A 1 299 ? 29.393 46.239 18.179 1.00 17.41 302 GLU A N 1
ATOM 2279 C CA . GLU A 1 299 ? 30.073 45.924 19.439 1.00 17.74 302 GLU A CA 1
ATOM 2280 C C . GLU A 1 299 ? 29.092 45.375 20.473 1.00 19.16 302 GLU A C 1
ATOM 2281 O O . GLU A 1 299 ? 29.413 44.398 21.157 1.00 19.10 302 GLU A O 1
ATOM 2287 N N . GLU A 1 300 ? 27.892 45.967 20.536 1.00 15.53 303 GLU A N 1
ATOM 2288 C CA . GLU A 1 300 ? 26.804 45.520 21.403 1.00 14.99 303 GLU A CA 1
ATOM 2289 C C . GLU A 1 300 ? 26.371 44.106 21.009 1.00 17.17 303 GLU A C 1
ATOM 2290 O O . GLU A 1 300 ? 26.229 43.265 21.888 1.00 16.30 303 GLU A O 1
ATOM 2296 N N . ALA A 1 301 ? 26.227 43.835 19.688 1.00 14.78 304 ALA A N 1
ATOM 2297 C CA . ALA A 1 301 ? 25.832 42.514 19.172 1.00 14.01 304 ALA A CA 1
ATOM 2298 C C . ALA A 1 301 ? 26.857 41.441 19.609 1.00 15.95 304 ALA A C 1
ATOM 2299 O O . ALA A 1 301 ? 26.459 40.360 20.061 1.00 15.00 304 ALA A O 1
ATOM 2301 N N . LEU A 1 302 ? 28.160 41.764 19.511 1.00 14.95 305 LEU A N 1
ATOM 2302 C CA . LEU A 1 302 ? 29.259 40.872 19.907 1.00 15.84 305 LEU A CA 1
ATOM 2303 C C . LEU A 1 302 ? 29.262 40.648 21.421 1.00 18.51 305 LEU A C 1
ATOM 2304 O O . LEU A 1 302 ? 29.523 39.536 21.872 1.00 17.39 305 LEU A O 1
ATOM 2309 N N . GLU A 1 303 ? 28.955 41.698 22.206 1.00 15.37 306 GLU A N 1
ATOM 2310 C CA . GLU A 1 303 ? 28.874 41.581 23.662 1.00 16.22 306 GLU A CA 1
ATOM 2311 C C . GLU A 1 303 ? 27.668 40.729 24.057 1.00 17.77 306 GLU A C 1
ATOM 2312 O O . GLU A 1 303 ? 27.762 39.950 24.997 1.00 17.23 306 GLU A O 1
ATOM 2318 N N . LEU A 1 304 ? 26.544 40.871 23.340 1.00 15.02 307 LEU A N 1
ATOM 2319 C CA . LEU A 1 304 ? 25.357 40.069 23.632 1.00 15.03 307 LEU A CA 1
ATOM 2320 C C . LEU A 1 304 ? 25.604 38.593 23.292 1.00 18.56 307 LEU A C 1
ATOM 2321 O O . LEU A 1 304 ? 25.058 37.708 23.964 1.00 18.19 307 LEU A O 1
ATOM 2326 N N . PHE A 1 305 ? 26.428 38.341 22.251 1.00 16.30 308 PHE A N 1
ATOM 2327 C CA . PHE A 1 305 ? 26.864 36.997 21.852 1.00 16.83 308 PHE A CA 1
ATOM 2328 C C . PHE A 1 305 ? 27.703 36.360 23.005 1.00 21.55 308 PHE A C 1
ATOM 2329 O O . PHE A 1 305 ? 27.464 35.202 23.346 1.00 21.88 308 PHE A O 1
ATOM 2337 N N . GLU A 1 306 ? 28.589 37.145 23.653 1.00 19.32 309 GLU A N 1
ATOM 2338 C CA . GLU A 1 306 ? 29.376 36.737 24.834 1.00 20.33 309 GLU A CA 1
ATOM 2339 C C . GLU A 1 306 ? 28.402 36.401 25.980 1.00 23.92 309 GLU A C 1
ATOM 2340 O O . GLU A 1 306 ? 28.532 35.345 26.587 1.00 22.94 309 GLU A O 1
ATOM 2346 N N . GLU A 1 307 ? 27.422 37.306 26.265 1.00 20.37 310 GLU A N 1
ATOM 2347 C CA . GLU A 1 307 ? 26.416 37.153 27.325 1.00 20.21 310 GLU A CA 1
ATOM 2348 C C . GLU A 1 307 ? 25.605 35.855 27.151 1.00 22.76 310 GLU A C 1
ATOM 2349 O O . GLU A 1 307 ? 25.382 35.134 28.118 1.00 22.58 310 GLU A O 1
ATOM 2363 N N . LYS A 1 309 ? 26.413 33.011 25.614 1.00 21.10 312 LYS A N 1
ATOM 2364 C CA . LYS A 1 309 ? 27.263 31.865 25.967 1.00 23.01 312 LYS A CA 1
ATOM 2365 C C . LYS A 1 309 ? 27.404 31.722 27.491 1.00 29.49 312 LYS A C 1
ATOM 2366 O O . LYS A 1 309 ? 27.352 30.600 28.002 1.00 29.91 312 LYS A O 1
ATOM 2372 N N . GLU A 1 310 ? 27.549 32.864 28.211 1.00 26.86 313 GLU A N 1
ATOM 2373 C CA . GLU A 1 310 ? 27.686 32.918 29.677 1.00 28.38 313 GLU A CA 1
ATOM 2374 C C . GLU A 1 310 ? 26.433 32.453 30.420 1.00 32.78 313 GLU A C 1
ATOM 2375 O O . GLU A 1 310 ? 26.531 31.972 31.554 1.00 33.80 313 GLU A O 1
ATOM 2381 N N . LYS A 1 311 ? 25.271 32.577 29.766 1.00 27.41 314 LYS A N 1
ATOM 2382 C CA . LYS A 1 311 ? 23.963 32.151 30.256 1.00 27.88 314 LYS A CA 1
ATOM 2383 C C . LYS A 1 311 ? 23.698 30.685 29.843 1.00 32.56 314 LYS A C 1
ATOM 2384 O O . LYS A 1 311 ? 22.613 30.163 30.082 1.00 33.28 314 LYS A O 1
ATOM 2390 N N . GLY A 1 312 ? 24.684 30.056 29.211 1.00 29.39 315 GLY A N 1
ATOM 2391 C CA . GLY A 1 312 ? 24.608 28.673 28.757 1.00 28.95 315 GLY A CA 1
ATOM 2392 C C . GLY A 1 312 ? 23.787 28.456 27.505 1.00 32.14 315 GLY A C 1
ATOM 2393 O O . 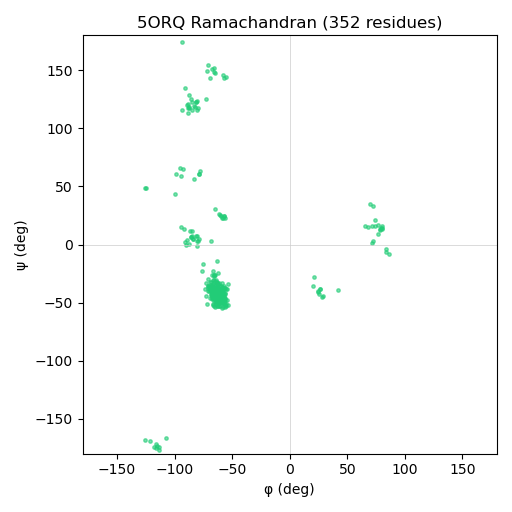GLY A 1 312 ? 23.414 27.317 27.211 1.00 32.90 315 GLY A O 1
ATOM 2394 N N . ILE A 1 313 ? 23.501 29.537 26.747 1.00 25.27 316 ILE A N 1
ATOM 2395 C CA . ILE A 1 313 ? 22.745 29.421 25.501 1.00 23.02 316 ILE A CA 1
ATOM 2396 C C . ILE A 1 313 ? 23.735 29.091 24.369 1.00 26.34 316 ILE A C 1
ATOM 2397 O O . ILE A 1 313 ? 24.738 29.786 24.193 1.00 26.31 316 ILE A O 1
ATOM 2402 N N . VAL A 1 314 ? 23.478 28.000 23.648 1.00 22.48 317 VAL A N 1
ATOM 2403 C CA . VAL A 1 314 ? 24.353 27.537 22.575 1.00 22.03 317 VAL A CA 1
ATOM 2404 C C . VAL A 1 314 ? 23.993 28.203 21.240 1.00 21.60 317 VAL A C 1
ATOM 2405 O O . VAL A 1 314 ? 22.892 27.995 20.733 1.00 19.40 317 VAL A O 1
ATOM 2409 N N . PRO A 1 315 ? 24.921 28.980 20.639 1.00 19.31 318 PRO A N 1
ATOM 2410 C CA . PRO A 1 315 ? 24.627 29.568 19.318 1.00 19.03 318 PRO A CA 1
ATOM 2411 C C . PRO A 1 315 ? 24.477 28.503 18.242 1.00 22.83 318 PRO A C 1
ATOM 2412 O O . PRO A 1 315 ? 25.141 27.477 18.314 1.00 23.93 318 PRO A O 1
ATOM 2416 N N . ASN A 1 316 ? 23.615 28.745 17.255 1.00 17.23 319 ASN A N 1
ATOM 2417 C CA . ASN A 1 316 ? 23.422 27.836 16.128 1.00 16.55 319 ASN A CA 1
ATOM 2418 C C . ASN A 1 316 ? 23.859 28.537 14.820 1.00 20.02 319 ASN A C 1
ATOM 2419 O O . ASN A 1 316 ? 24.442 29.623 14.892 1.00 19.49 319 ASN A O 1
ATOM 2424 N N . VAL A 1 317 ? 23.592 27.931 13.654 1.00 16.56 320 VAL A N 1
ATOM 2425 C CA . VAL A 1 317 ? 23.959 28.465 12.329 1.00 17.07 320 VAL A CA 1
ATOM 2426 C C . VAL A 1 317 ? 23.371 29.874 12.088 1.00 18.02 320 VAL A C 1
ATOM 2427 O O . VAL A 1 317 ? 24.033 30.699 11.485 1.00 16.88 320 VAL A O 1
ATOM 2431 N N . VAL A 1 318 ? 22.149 30.125 12.564 1.00 14.95 321 VAL A N 1
ATOM 2432 C CA . VAL A 1 318 ? 21.457 31.412 12.457 1.00 13.93 321 VAL A CA 1
ATOM 2433 C C . VAL A 1 318 ? 22.263 32.480 13.243 1.00 14.12 321 VAL A C 1
ATOM 2434 O O . VAL A 1 318 ? 22.576 33.528 12.679 1.00 13.07 321 VAL A O 1
ATOM 2438 N N . THR A 1 319 ? 22.642 32.182 14.502 1.00 11.15 322 THR A N 1
ATOM 2439 C CA . THR A 1 319 ? 23.457 33.069 15.346 1.00 12.77 322 THR A CA 1
ATOM 2440 C C . THR A 1 319 ? 24.783 33.438 14.687 1.00 18.05 322 THR A C 1
ATOM 2441 O O . THR A 1 319 ? 25.145 34.615 14.654 1.00 16.06 322 THR A O 1
ATOM 2445 N N . TYR A 1 320 ? 25.515 32.439 14.170 1.00 16.69 323 TYR A N 1
ATOM 2446 C CA . TYR A 1 320 ? 26.801 32.718 13.523 1.00 17.19 323 TYR A CA 1
ATOM 2447 C C . TYR A 1 320 ? 26.642 33.525 12.234 1.00 17.53 323 TYR A C 1
ATOM 2448 O O . TYR A 1 320 ? 27.425 34.435 11.987 1.00 16.94 323 TYR A O 1
ATOM 2457 N N . THR A 1 321 ? 25.633 33.200 11.430 1.00 14.24 324 THR A N 1
ATOM 2458 C CA . THR A 1 321 ? 25.377 33.882 10.155 1.00 14.91 324 THR A CA 1
ATOM 2459 C C . THR A 1 321 ? 25.060 35.364 10.344 1.00 18.41 324 THR A C 1
ATOM 2460 O O . THR A 1 321 ? 25.559 36.191 9.576 1.00 17.29 324 THR A O 1
ATOM 2464 N N . THR A 1 322 ? 24.252 35.698 11.365 1.00 14.58 325 THR A N 1
ATOM 2465 C CA . THR A 1 322 ? 23.901 37.103 11.607 1.00 14.08 325 THR A CA 1
ATOM 2466 C C . THR A 1 322 ? 25.121 37.917 11.991 1.00 18.95 325 THR A C 1
ATOM 2467 O O . THR A 1 322 ? 25.248 39.058 11.543 1.00 18.86 325 THR A O 1
ATOM 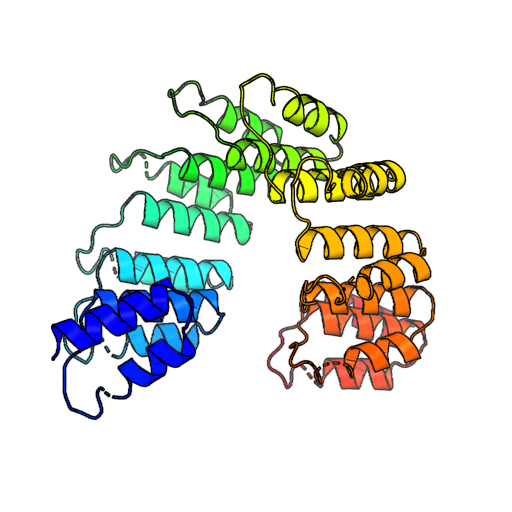2471 N N . LEU A 1 323 ? 26.045 37.327 12.766 1.00 16.62 326 LEU A N 1
ATOM 2472 C CA . LEU A 1 323 ? 27.269 38.017 13.134 1.00 17.50 326 LEU A CA 1
ATOM 2473 C C . LEU A 1 323 ? 28.247 38.107 11.976 1.00 21.53 326 LEU A C 1
ATOM 2474 O O . LEU A 1 323 ? 28.876 39.151 11.807 1.00 23.18 326 LEU A O 1
ATOM 2479 N N . ILE A 1 324 ? 28.344 37.045 11.148 1.00 17.33 327 ILE A N 1
ATOM 2480 C CA . ILE A 1 324 ? 29.190 37.048 9.944 1.00 17.64 327 ILE A CA 1
ATOM 2481 C C . ILE A 1 324 ? 28.697 38.186 9.027 1.00 21.49 327 ILE A C 1
ATOM 2482 O O . ILE A 1 324 ? 29.510 38.999 8.591 1.00 22.72 327 ILE A O 1
ATOM 2487 N N . SER A 1 325 ? 27.366 38.279 8.817 1.00 18.11 328 SER A N 1
ATOM 2488 C CA . SER A 1 325 ? 26.748 39.358 8.038 1.00 19.93 328 SER A CA 1
ATOM 2489 C C . SER A 1 325 ? 27.103 40.748 8.606 1.00 28.48 328 SER A C 1
ATOM 2490 O O . SER A 1 325 ? 27.492 41.631 7.840 1.00 30.37 328 SER A O 1
ATOM 2493 N N . GLY A 1 326 ? 26.996 40.907 9.932 1.00 25.41 329 GLY A N 1
ATOM 2494 C CA . GLY A 1 326 ? 27.317 42.155 10.620 1.00 24.96 329 GLY A CA 1
ATOM 2495 C C . GLY A 1 326 ? 28.768 42.553 10.464 1.00 29.99 329 GLY A C 1
ATOM 2496 O O . GLY A 1 326 ? 29.058 43.676 10.042 1.00 30.93 329 GLY A O 1
ATOM 2497 N N . LEU A 1 327 ? 29.692 41.624 10.785 1.00 26.66 330 LEU A N 1
ATOM 2498 C CA . LEU A 1 327 ? 31.136 41.823 10.680 1.00 27.77 330 LEU A CA 1
ATOM 2499 C C . LEU A 1 327 ? 31.568 42.120 9.236 1.00 34.81 330 LEU A C 1
ATOM 2500 O O . LEU A 1 327 ? 32.357 43.040 9.024 1.00 36.09 330 LEU A O 1
ATOM 2505 N N . GLY A 1 328 ? 31.019 41.368 8.278 1.00 32.68 331 GLY A N 1
ATOM 2506 C CA . GLY A 1 328 ? 31.297 41.512 6.850 1.00 34.19 331 GLY A CA 1
ATOM 2507 C C . GLY A 1 328 ? 30.953 42.891 6.315 1.00 40.17 331 GLY A C 1
ATOM 2508 O O . GLY A 1 328 ? 31.803 43.543 5.694 1.00 40.73 331 GLY A O 1
ATOM 2509 N N . LYS A 1 329 ? 29.714 43.364 6.612 1.00 36.43 332 LYS A N 1
ATOM 2510 C CA . LYS A 1 329 ? 29.203 44.685 6.214 1.00 36.61 332 LYS A CA 1
ATOM 2511 C C . LYS A 1 329 ? 30.002 45.848 6.808 1.00 41.33 332 LYS A C 1
ATOM 2512 O O . LYS A 1 329 ? 30.040 46.922 6.205 1.00 42.31 332 LYS A O 1
ATOM 2518 N N . ALA A 1 330 ? 30.685 45.618 7.945 1.00 36.95 333 ALA A N 1
ATOM 2519 C CA . ALA A 1 330 ? 31.536 46.619 8.596 1.00 36.96 333 ALA A CA 1
ATOM 2520 C C . ALA A 1 330 ? 32.986 46.513 8.094 1.00 42.70 333 ALA A C 1
ATOM 2521 O O . ALA A 1 330 ? 33.859 47.252 8.558 1.00 43.09 333 ALA A O 1
ATOM 2523 N N . GLY A 1 331 ? 33.227 45.594 7.157 1.00 39.56 334 GLY A N 1
ATOM 2524 C CA . GLY A 1 331 ? 34.546 45.372 6.572 1.00 40.85 334 GLY A CA 1
ATOM 2525 C C . GLY A 1 331 ? 35.512 44.658 7.492 1.00 45.04 334 GLY A C 1
ATOM 2526 O O . GLY A 1 331 ? 36.728 44.750 7.309 1.00 45.97 334 GLY A O 1
ATOM 2527 N N . ARG A 1 332 ? 34.972 43.942 8.496 1.00 40.77 335 ARG A N 1
ATOM 2528 C CA . ARG A 1 332 ? 35.757 43.188 9.476 1.00 40.46 335 ARG A CA 1
ATOM 2529 C C . ARG A 1 332 ? 35.751 41.734 9.029 1.00 43.18 335 ARG A C 1
ATOM 2530 O O . ARG A 1 332 ? 35.241 40.846 9.724 1.00 40.79 335 ARG A O 1
ATOM 2538 N N . LEU A 1 333 ? 36.298 41.512 7.815 1.00 41.36 336 LEU A N 1
ATOM 2539 C CA . LEU A 1 333 ? 36.332 40.213 7.142 1.00 41.43 336 LEU A CA 1
ATOM 2540 C C . LEU A 1 333 ? 37.173 39.185 7.871 1.00 44.51 336 LEU A C 1
ATOM 2541 O O . LEU A 1 333 ? 36.796 38.017 7.888 1.00 43.36 336 LEU A O 1
ATOM 2546 N N . GLU A 1 334 ? 38.279 39.611 8.505 1.00 41.62 337 GLU A N 1
ATOM 2547 C CA . GLU A 1 334 ? 39.144 38.707 9.267 1.00 42.22 337 GLU A CA 1
ATOM 2548 C C . GLU A 1 334 ? 38.364 38.087 10.431 1.00 42.17 337 GLU A C 1
ATOM 2549 O O . GLU A 1 334 ? 38.487 36.884 10.670 1.00 41.93 337 GLU A O 1
ATOM 2555 N N . GLU A 1 335 ? 37.539 38.908 11.129 1.00 35.34 338 GLU A N 1
ATOM 2556 C CA . GLU A 1 335 ? 36.715 38.482 12.259 1.00 32.59 338 GLU A CA 1
ATOM 2557 C C . GLU A 1 335 ? 35.568 37.594 11.789 1.00 33.49 338 GLU A C 1
ATOM 2558 O O . GLU A 1 335 ? 35.264 36.600 12.451 1.00 31.59 338 GLU A O 1
ATOM 2564 N N . ALA A 1 336 ? 34.951 37.941 10.633 1.00 29.13 339 ALA A N 1
ATOM 2565 C CA . ALA A 1 336 ? 33.880 37.156 10.014 1.00 27.63 339 ALA A CA 1
ATOM 2566 C C . ALA A 1 336 ? 34.422 35.760 9.626 1.00 31.33 339 ALA A C 1
ATOM 2567 O O . ALA A 1 336 ? 33.773 34.754 9.916 1.00 28.63 339 ALA A O 1
ATOM 2569 N N . LEU A 1 337 ? 35.647 35.704 9.059 1.00 30.75 340 LEU A N 1
ATOM 2570 C CA . LEU A 1 337 ? 36.300 34.443 8.687 1.00 31.99 340 LEU A CA 1
ATOM 2571 C C . LEU A 1 337 ? 36.609 33.550 9.896 1.00 36.11 340 LEU A C 1
ATOM 2572 O O . LEU A 1 337 ? 36.330 32.354 9.848 1.00 34.92 340 LEU A O 1
ATOM 2577 N N . GLU A 1 338 ? 37.142 34.141 10.987 1.00 35.42 341 GLU A N 1
ATOM 2578 C CA . GLU A 1 338 ? 37.464 33.452 12.244 1.00 36.26 341 GLU A CA 1
ATOM 2579 C C . GLU A 1 338 ? 36.205 32.854 12.848 1.00 37.55 341 GLU A C 1
ATOM 2580 O O . GLU A 1 338 ? 36.227 31.715 13.309 1.00 36.86 341 GLU A O 1
ATOM 2586 N N . LEU A 1 339 ? 35.094 33.620 12.809 1.00 32.82 342 LEU A N 1
ATOM 2587 C CA . LEU A 1 339 ? 33.787 33.202 13.295 1.00 30.50 342 LEU A CA 1
ATOM 2588 C C . LEU A 1 339 ? 33.238 32.086 12.430 1.00 31.46 342 LEU A C 1
ATOM 2589 O O . LEU A 1 339 ? 32.617 31.165 12.966 1.00 30.74 342 LEU A O 1
ATOM 2594 N N . PHE A 1 340 ? 33.506 32.133 11.100 1.00 27.32 343 PHE A N 1
ATOM 2595 C CA . PHE A 1 340 ? 33.077 31.074 10.178 1.00 26.77 343 PHE A CA 1
ATOM 2596 C C . PHE A 1 340 ? 33.854 29.783 10.478 1.00 33.02 343 PHE A C 1
ATOM 2597 O O . PHE A 1 340 ? 33.282 28.693 10.429 1.00 30.96 343 PHE A O 1
ATOM 2605 N N . GLU A 1 341 ? 35.132 29.925 10.866 1.00 33.79 344 GLU A N 1
ATOM 2606 C CA . GLU A 1 341 ? 35.976 28.792 11.241 1.00 35.92 344 GLU A CA 1
ATOM 2607 C C . GLU A 1 341 ? 35.576 28.224 12.606 1.00 40.70 344 GLU A C 1
ATOM 2608 O O . GLU A 1 341 ? 35.447 27.004 12.731 1.00 40.77 344 GLU A O 1
ATOM 2614 N N . GLU A 1 342 ? 35.330 29.105 13.607 1.00 37.78 345 GLU A N 1
ATOM 2615 C CA . GLU A 1 342 ? 34.903 28.724 14.962 1.00 37.73 345 GLU A CA 1
ATOM 2616 C C . GLU A 1 342 ? 33.596 27.923 14.916 1.00 38.82 345 GLU A C 1
ATOM 2617 O O . GLU A 1 342 ? 33.489 26.895 15.580 1.00 38.94 345 GLU A O 1
ATOM 2631 N N . LYS A 1 344 ? 32.373 26.162 12.343 1.00 33.39 347 LYS A N 1
ATOM 2632 C CA . LYS A 1 344 ? 32.664 24.857 11.740 1.00 34.66 347 LYS A CA 1
ATOM 2633 C C . LYS A 1 344 ? 33.301 23.931 12.789 1.00 40.30 347 LYS A C 1
ATOM 2634 O O . LYS A 1 344 ? 32.868 22.785 12.912 1.00 39.12 347 LYS A O 1
ATOM 2640 N N . GLU A 1 345 ? 34.252 24.469 13.602 1.00 39.18 348 GLU A N 1
ATOM 2641 C CA . GLU A 1 345 ? 34.928 23.758 14.697 1.00 40.96 348 GLU A CA 1
ATOM 2642 C C . GLU A 1 345 ? 33.952 23.185 15.733 1.00 46.37 348 GLU A C 1
ATOM 2643 O O . GLU A 1 345 ? 34.183 22.080 16.222 1.00 47.58 348 GLU A O 1
ATOM 2649 N N . LYS A 1 346 ? 32.838 23.905 16.024 1.00 41.74 349 LYS A N 1
ATOM 2650 C CA . LYS A 1 346 ? 31.799 23.466 16.974 1.00 39.83 349 LYS A CA 1
ATOM 2651 C C . LYS A 1 346 ? 30.830 22.437 16.340 1.00 41.91 349 LYS A C 1
ATOM 2652 O O . LYS A 1 346 ? 29.860 22.004 16.978 1.00 41.50 349 LYS A O 1
ATOM 2658 N N . GLY A 1 347 ? 31.100 22.062 15.091 1.00 35.99 350 GLY A N 1
ATOM 2659 C CA . GLY A 1 347 ? 30.284 21.107 14.358 1.00 33.43 350 GLY A CA 1
ATOM 2660 C C . GLY A 1 347 ? 29.027 21.707 13.770 1.00 34.48 350 GLY A C 1
ATOM 2661 O O . GLY A 1 347 ? 28.128 20.969 13.365 1.00 33.96 350 GLY A O 1
ATOM 2662 N N . ILE A 1 348 ? 28.935 23.049 13.737 1.00 29.32 351 ILE A N 1
ATOM 2663 C CA . ILE A 1 348 ? 27.774 23.725 13.158 1.00 27.20 351 ILE A CA 1
ATOM 2664 C C . ILE A 1 348 ? 27.962 23.778 11.642 1.00 30.11 351 ILE A C 1
ATOM 2665 O O . ILE A 1 348 ? 28.928 24.349 11.136 1.00 30.32 351 ILE A O 1
ATOM 2670 N N . VAL A 1 349 ? 27.042 23.150 10.935 1.00 26.99 352 VAL A N 1
ATOM 2671 C CA . VAL A 1 349 ? 27.079 23.029 9.483 1.00 27.14 352 VAL A CA 1
ATOM 2672 C C . VAL A 1 349 ? 26.537 24.309 8.813 1.00 29.58 352 VAL A C 1
ATOM 2673 O O . VAL A 1 349 ? 25.381 24.672 9.052 1.00 28.12 352 VAL A O 1
ATOM 2677 N N . PRO A 1 350 ? 27.333 24.971 7.938 1.00 25.29 353 PRO A N 1
ATOM 2678 C CA . PRO A 1 350 ? 26.808 26.149 7.228 1.00 24.43 353 PRO A CA 1
ATOM 2679 C C . PRO A 1 350 ? 25.702 25.764 6.240 1.00 27.73 353 PRO A C 1
ATOM 2680 O O . PRO A 1 350 ? 25.699 24.643 5.733 1.00 27.97 353 PRO A O 1
ATOM 2684 N N . ASP A 1 351 ? 24.762 26.677 5.974 1.00 22.39 354 ASP A N 1
ATOM 2685 C CA . ASP A 1 351 ? 23.736 26.442 4.960 1.00 21.93 354 ASP A CA 1
ATOM 2686 C C . ASP A 1 351 ? 23.970 27.450 3.819 1.00 24.62 354 ASP A C 1
ATOM 2687 O O . ASP A 1 351 ? 24.980 28.167 3.861 1.00 23.97 354 ASP A O 1
ATOM 2692 N N . VAL A 1 352 ? 23.101 27.479 2.782 1.00 21.56 355 VAL A N 1
ATOM 2693 C CA . VAL A 1 352 ? 23.291 28.382 1.637 1.00 22.23 355 VAL A CA 1
ATOM 2694 C C . VAL A 1 352 ? 23.317 29.846 2.115 1.00 23.60 355 VAL A C 1
ATOM 2695 O O . VAL A 1 352 ? 24.148 30.612 1.635 1.00 23.03 355 VAL A O 1
ATOM 2699 N N . VAL A 1 353 ? 22.498 30.200 3.139 1.00 19.79 356 VAL A N 1
ATOM 2700 C CA . VAL A 1 353 ? 22.516 31.558 3.691 1.00 17.73 356 VAL A CA 1
ATOM 2701 C C . VAL A 1 353 ? 23.903 31.893 4.248 1.00 20.26 356 VAL A C 1
ATOM 2702 O O . VAL A 1 353 ? 24.413 32.979 3.961 1.00 20.35 356 VAL A O 1
ATOM 2706 N N . THR A 1 354 ? 24.518 30.972 5.018 1.00 15.26 357 THR A N 1
ATOM 2707 C CA . THR A 1 354 ? 25.868 31.217 5.568 1.00 15.54 357 THR A CA 1
ATOM 2708 C C . THR A 1 354 ? 26.874 31.462 4.451 1.00 19.59 357 THR A C 1
ATOM 2709 O O . THR A 1 354 ? 27.628 32.429 4.515 1.00 18.61 357 THR A O 1
ATOM 2713 N N . TYR A 1 355 ? 26.876 30.589 3.414 1.00 18.40 358 TYR A N 1
ATOM 2714 C CA . TYR A 1 355 ? 27.815 30.737 2.302 1.00 19.39 358 TYR A CA 1
ATOM 2715 C C . TYR A 1 355 ? 27.627 32.028 1.525 1.00 22.75 358 TYR A C 1
ATOM 2716 O O . TYR A 1 355 ? 28.608 32.710 1.230 1.00 22.89 358 TYR A O 1
ATOM 2725 N N . THR A 1 356 ? 26.373 32.365 1.190 1.00 19.62 359 THR A N 1
ATOM 2726 C CA . THR A 1 356 ? 26.092 33.559 0.372 1.00 21.45 359 THR A CA 1
ATOM 2727 C C . THR A 1 356 ? 26.381 34.840 1.132 1.00 25.22 359 THR A C 1
ATOM 2728 O O . THR A 1 356 ? 26.841 35.797 0.528 1.00 26.55 359 THR A O 1
ATOM 2732 N N . THR A 1 357 ? 26.183 34.827 2.460 1.00 22.51 360 THR A N 1
ATOM 2733 C CA . THR A 1 357 ? 26.471 35.949 3.354 1.00 22.46 360 THR A CA 1
ATOM 2734 C C . THR A 1 357 ? 27.980 36.198 3.399 1.00 28.02 360 THR A C 1
ATOM 2735 O O . THR A 1 357 ? 28.421 37.336 3.234 1.00 27.24 360 THR A O 1
ATOM 2739 N N . LEU A 1 358 ? 28.757 35.133 3.667 1.00 25.95 361 LEU A N 1
ATOM 2740 C CA . LEU A 1 358 ? 30.207 35.214 3.748 1.00 27.33 361 LEU A CA 1
ATOM 2741 C C . LEU A 1 358 ? 30.841 35.607 2.410 1.00 32.12 361 LEU A C 1
ATOM 2742 O O . LEU A 1 358 ? 31.770 36.420 2.405 1.00 31.88 361 LEU A O 1
ATOM 2747 N N . ILE A 1 359 ? 30.307 35.093 1.279 1.00 29.54 362 ILE A N 1
ATOM 2748 C CA . ILE A 1 359 ? 30.835 35.442 -0.060 1.00 31.53 362 ILE A CA 1
ATOM 2749 C C . ILE A 1 359 ? 30.599 36.928 -0.351 1.00 36.23 362 ILE A C 1
ATOM 2750 O O . ILE A 1 359 ? 31.495 37.594 -0.863 1.00 37.37 362 ILE A O 1
ATOM 2755 N N . SER A 1 360 ? 29.410 37.437 0.007 1.00 32.35 363 SER A N 1
ATOM 2756 C CA . SER A 1 360 ? 29.025 38.837 -0.169 1.00 33.43 363 SER A CA 1
ATOM 2757 C C . SER A 1 360 ? 29.992 39.784 0.566 1.00 37.81 363 SER A C 1
ATOM 2758 O O . SER A 1 360 ? 30.431 40.773 -0.022 1.00 39.03 363 SER A O 1
ATOM 2761 N N . GLY A 1 361 ? 30.354 39.438 1.808 1.00 33.12 364 GLY A N 1
ATOM 2762 C CA . GLY A 1 361 ? 31.296 40.203 2.624 1.00 33.46 364 GLY A CA 1
ATOM 2763 C C . GLY A 1 361 ? 32.700 40.208 2.051 1.00 38.52 364 GLY A C 1
ATOM 2764 O O . GLY A 1 361 ? 33.274 41.276 1.819 1.00 38.28 364 GLY A O 1
ATOM 2765 N N . LEU A 1 362 ? 33.244 39.005 1.770 1.00 35.79 365 LEU A N 1
ATOM 2766 C CA . LEU A 1 362 ? 34.583 38.813 1.188 1.00 37.69 365 LEU A CA 1
ATOM 2767 C C . LEU A 1 362 ? 34.716 39.359 -0.246 1.00 45.94 365 LEU A C 1
ATOM 2768 O O . LEU A 1 362 ? 35.820 39.716 -0.668 1.00 47.18 365 LEU A O 1
ATOM 2773 N N . GLY A 1 363 ? 33.599 39.403 -0.971 1.00 44.46 366 GLY A N 1
ATOM 2774 C CA . GLY A 1 363 ? 33.537 39.872 -2.352 1.00 46.95 366 GLY A CA 1
ATOM 2775 C C . GLY A 1 363 ? 33.612 41.376 -2.521 1.00 53.63 366 GLY A C 1
ATOM 2776 O O . GLY A 1 363 ? 33.866 41.856 -3.629 1.00 55.02 366 GLY A O 1
ATOM 2777 N N . LYS A 1 364 ? 33.379 42.133 -1.428 1.00 50.30 367 LYS A N 1
ATOM 2778 C CA . LYS A 1 364 ? 33.415 43.598 -1.423 1.00 86.90 367 LYS A CA 1
ATOM 2779 C C . LYS A 1 364 ? 34.828 44.121 -1.157 1.00 114.91 367 LYS A C 1
ATOM 2780 O O . LYS A 1 364 ? 35.543 43.586 -0.310 1.00 74.72 367 LYS A O 1
#

Solvent-accessible surface area: 18590 Å² total